Protein AF-A0A820A3Y0-F1 (afdb_monomer_lite)

pLDDT: mean 70.9, std 21.39, range [34.91, 98.19]

InterPro domains:
  IPR038949 Tektin-like protein 1 [PTHR35081] (79-170)

Structure (mmCIF, N/CA/C/O backbone):
data_AF-A0A820A3Y0-F1
#
_entry.id   AF-A0A820A3Y0-F1
#
loop_
_atom_site.group_PDB
_atom_site.id
_atom_site.type_symbol
_atom_site.label_atom_id
_atom_site.label_alt_id
_atom_site.label_comp_id
_atom_site.label_asym_id
_atom_site.label_entity_id
_atom_site.label_seq_id
_atom_site.pdbx_PDB_ins_code
_atom_site.Cartn_x
_atom_site.Cartn_y
_atom_site.Cartn_z
_atom_site.occupancy
_atom_site.B_iso_or_equiv
_atom_site.auth_seq_id
_atom_site.auth_comp_id
_atom_site.auth_asym_id
_atom_site.auth_atom_id
_atom_site.pdbx_PDB_model_num
ATOM 1 N N . MET A 1 1 ? -0.145 44.335 -43.949 1.00 48.50 1 MET A N 1
ATOM 2 C CA . MET A 1 1 ? -0.276 45.322 -42.855 1.00 48.50 1 MET A CA 1
ATOM 3 C C . MET A 1 1 ? -1.628 45.119 -42.194 1.00 48.50 1 MET A C 1
ATOM 5 O O . MET A 1 1 ? -2.612 45.678 -42.650 1.00 48.50 1 MET A O 1
ATOM 9 N N . THR A 1 2 ? -1.690 44.271 -41.173 1.00 44.72 2 THR A N 1
ATOM 10 C CA . THR A 1 2 ? -2.902 44.044 -40.373 1.00 44.72 2 THR A CA 1
ATOM 11 C C . THR A 1 2 ? -2.456 43.789 -38.941 1.00 44.72 2 THR A C 1
ATOM 13 O O . THR A 1 2 ? -1.833 42.773 -38.644 1.00 44.72 2 THR A O 1
ATOM 16 N N . ASN A 1 3 ? -2.706 44.786 -38.094 1.00 43.81 3 ASN A N 1
ATOM 17 C CA . ASN A 1 3 ? -2.412 44.795 -36.669 1.00 43.81 3 ASN A CA 1
ATOM 18 C C . ASN A 1 3 ? -3.395 43.875 -35.934 1.00 43.81 3 ASN A C 1
ATOM 20 O O . ASN A 1 3 ? -4.593 44.153 -35.919 1.00 43.81 3 ASN A O 1
ATOM 24 N N . SER A 1 4 ? -2.890 42.824 -35.288 1.00 47.47 4 SER A N 1
ATOM 25 C CA . SER A 1 4 ? -3.647 42.047 -34.303 1.00 47.47 4 SER A CA 1
ATOM 26 C C . SER A 1 4 ? -3.245 42.482 -32.899 1.00 47.47 4 SER A C 1
ATOM 28 O O . SER A 1 4 ? -2.182 42.130 -32.391 1.00 47.47 4 SER A O 1
ATOM 30 N N . SER A 1 5 ? -4.115 43.281 -32.289 1.00 50.12 5 SER A N 1
ATOM 31 C CA . SER A 1 5 ? -4.034 43.718 -30.899 1.00 50.12 5 SER A CA 1
ATOM 32 C C . SER A 1 5 ? -4.302 42.551 -29.942 1.00 50.12 5 SER A C 1
ATOM 34 O O . SER A 1 5 ? -5.308 41.855 -30.066 1.00 50.12 5 SER A O 1
ATOM 36 N N . ARG A 1 6 ? -3.408 42.356 -28.965 1.00 49.41 6 ARG A N 1
ATOM 37 C CA . ARG A 1 6 ? -3.607 41.476 -27.801 1.00 49.41 6 ARG A CA 1
ATOM 38 C C . ARG A 1 6 ? -4.588 42.111 -26.804 1.00 49.41 6 ARG A C 1
ATOM 40 O O . ARG A 1 6 ? -4.436 43.300 -26.522 1.00 49.41 6 ARG A O 1
ATOM 47 N N . PRO A 1 7 ? -5.497 41.345 -26.177 1.00 56.34 7 PRO A N 1
ATOM 48 C CA . PRO A 1 7 ? -6.171 41.782 -24.965 1.00 56.34 7 PRO A CA 1
ATOM 49 C C . PRO A 1 7 ? -5.317 41.474 -23.725 1.00 56.34 7 PRO A C 1
ATOM 51 O O . PRO A 1 7 ? -4.902 40.339 -23.500 1.00 56.34 7 PRO A O 1
ATOM 54 N N . ASN A 1 8 ? -5.076 42.512 -22.924 1.00 46.25 8 ASN A N 1
ATOM 55 C CA . ASN A 1 8 ? -4.573 42.428 -21.555 1.00 46.25 8 ASN A CA 1
ATOM 56 C C . ASN A 1 8 ? -5.744 42.157 -20.598 1.00 46.25 8 ASN A C 1
ATOM 58 O O . ASN A 1 8 ? -6.727 42.895 -20.613 1.00 46.25 8 ASN A O 1
ATOM 62 N N . THR A 1 9 ? -5.595 41.186 -19.702 1.00 53.06 9 THR A N 1
ATOM 63 C CA . THR A 1 9 ? -6.437 41.026 -18.505 1.00 53.06 9 THR A CA 1
ATOM 64 C C . THR A 1 9 ? -5.542 40.918 -17.273 1.00 53.06 9 THR A C 1
ATOM 66 O O . THR A 1 9 ? -4.747 39.980 -17.202 1.00 53.06 9 THR A O 1
ATOM 69 N N . PRO A 1 10 ? -5.658 41.824 -16.285 1.00 55.47 10 PRO A N 1
ATOM 70 C CA . PRO A 1 10 ? -5.065 41.637 -14.972 1.00 55.47 10 PRO A CA 1
ATOM 71 C C . PRO A 1 10 ? -6.125 41.092 -14.002 1.00 55.47 10 PRO A C 1
ATOM 73 O O . PRO A 1 10 ? -7.020 41.817 -13.576 1.00 55.47 10 PRO A O 1
ATOM 76 N N . CYS A 1 11 ? -6.020 39.820 -13.614 1.00 45.56 11 CYS A N 1
ATOM 77 C CA . CYS A 1 11 ? -6.733 39.313 -12.441 1.00 45.56 11 CYS A CA 1
ATOM 78 C C . CYS A 1 11 ? -5.912 39.642 -11.189 1.00 45.56 11 CYS A C 1
ATOM 80 O O . CYS A 1 11 ? -5.017 38.894 -10.801 1.00 45.56 11 CYS A O 1
ATOM 82 N N . GLN A 1 12 ? -6.216 40.778 -10.562 1.00 44.78 12 GLN A N 1
ATOM 83 C CA . GLN A 1 12 ? -5.875 41.015 -9.162 1.00 44.78 12 GLN A CA 1
ATOM 84 C C . GLN A 1 12 ? -6.815 40.172 -8.295 1.00 44.78 12 GLN A C 1
ATOM 86 O O . GLN A 1 12 ? -8.009 40.454 -8.223 1.00 44.78 12 GLN A O 1
ATOM 91 N N . MET A 1 13 ? -6.291 39.142 -7.630 1.00 51.00 13 MET A N 1
ATOM 92 C CA . MET A 1 13 ? -7.002 38.520 -6.515 1.00 51.00 13 MET A CA 1
ATOM 93 C C . MET A 1 13 ? -6.755 39.358 -5.262 1.00 51.00 13 MET A C 1
ATOM 95 O O . MET A 1 13 ? -5.645 39.406 -4.733 1.00 51.00 13 MET A O 1
ATOM 99 N N . GLN A 1 14 ? -7.801 40.052 -4.817 1.00 43.72 14 GLN A N 1
ATOM 100 C CA . GLN A 1 14 ? -7.853 40.690 -3.508 1.00 43.72 14 GLN A CA 1
ATOM 101 C C . GLN A 1 14 ? -7.832 39.619 -2.413 1.00 43.72 14 GLN A C 1
ATOM 103 O O . GLN A 1 14 ? -8.598 38.657 -2.427 1.00 43.72 14 GLN A O 1
ATOM 108 N N . ARG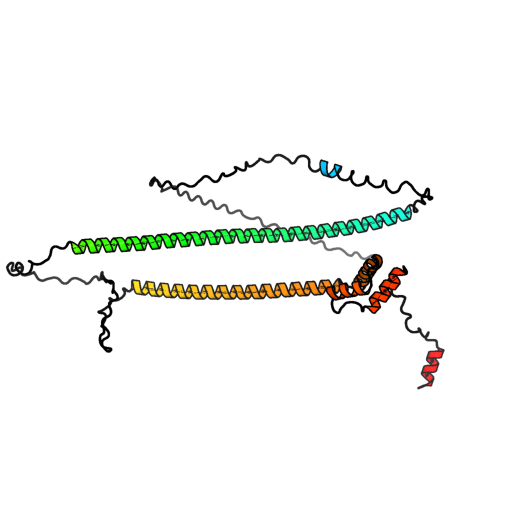 A 1 15 ? -6.911 39.808 -1.471 1.00 46.06 15 ARG A N 1
ATOM 109 C CA . ARG A 1 15 ? -6.715 39.008 -0.263 1.00 46.06 15 ARG A CA 1
ATOM 110 C C . ARG A 1 15 ? -7.794 39.399 0.761 1.00 46.06 15 ARG A C 1
ATOM 112 O O . ARG A 1 15 ? -7.860 40.584 1.086 1.00 46.06 15 ARG A O 1
ATOM 119 N N . PRO A 1 16 ? -8.615 38.472 1.281 1.00 47.84 16 PRO A N 1
ATOM 120 C CA . PRO A 1 16 ? -9.528 38.786 2.374 1.00 47.84 16 PRO A CA 1
ATOM 121 C C . PRO A 1 16 ? -8.720 39.086 3.639 1.00 47.84 16 PRO A C 1
ATOM 123 O O . PRO A 1 16 ? -7.909 38.267 4.075 1.00 47.84 16 PRO A O 1
ATOM 126 N N . SER A 1 17 ? -8.913 40.275 4.201 1.00 41.94 17 SER A N 1
ATOM 127 C CA . SER A 1 17 ? -8.460 40.632 5.541 1.00 41.94 17 SER A CA 1
ATOM 128 C C . SER A 1 17 ? -9.248 39.812 6.562 1.00 41.94 17 SER A C 1
ATOM 130 O O . SER A 1 17 ? -10.457 39.995 6.694 1.00 41.94 17 SER A O 1
ATOM 132 N N . LEU A 1 18 ? -8.558 38.901 7.249 1.00 48.19 18 LEU A N 1
ATOM 133 C CA . LEU A 1 18 ? -9.038 38.273 8.474 1.00 48.19 18 LEU A CA 1
ATOM 134 C C . LEU A 1 18 ? -9.150 39.358 9.549 1.00 48.19 18 LEU A C 1
ATOM 136 O O . LEU A 1 18 ? -8.161 40.008 9.881 1.00 48.19 18 LEU A O 1
ATOM 140 N N . ILE A 1 19 ? -10.375 39.568 10.017 1.00 49.00 19 ILE A N 1
ATOM 141 C CA . ILE A 1 19 ? -10.682 40.252 11.268 1.00 49.00 19 ILE A CA 1
ATOM 142 C C . ILE A 1 19 ? -10.324 39.249 12.368 1.00 49.00 19 ILE A C 1
ATOM 144 O O . ILE A 1 19 ? -10.865 38.145 12.398 1.00 49.00 19 ILE A O 1
ATOM 148 N N . GLU A 1 20 ? -9.326 39.596 13.174 1.00 47.06 20 GLU A N 1
ATOM 149 C CA . GLU A 1 20 ? -9.013 38.915 14.426 1.00 47.06 20 GLU A CA 1
ATOM 150 C C . GLU A 1 20 ? -10.042 39.408 15.450 1.00 47.06 20 GLU A C 1
ATOM 152 O O . GLU A 1 20 ? -9.993 40.562 15.872 1.00 47.06 20 GLU A O 1
ATOM 157 N N . ASP A 1 21 ? -11.026 38.564 15.765 1.00 52.28 21 ASP A N 1
ATOM 158 C CA . ASP A 1 21 ? -11.898 38.761 16.920 1.00 52.28 21 ASP A CA 1
ATOM 159 C C . ASP A 1 21 ? -11.137 38.268 18.162 1.00 52.28 21 ASP A C 1
ATOM 161 O O . ASP A 1 21 ? -10.954 37.067 18.382 1.00 52.28 21 ASP A O 1
ATOM 165 N N . ASP A 1 22 ? -10.630 39.239 18.922 1.00 55.97 22 ASP A N 1
ATOM 166 C CA . ASP A 1 22 ? -10.095 39.094 20.273 1.00 55.97 22 ASP A CA 1
ATOM 167 C C . ASP A 1 22 ? -11.240 38.767 21.250 1.00 55.97 22 ASP A C 1
ATOM 169 O O . ASP A 1 22 ? -11.909 39.667 21.759 1.00 55.97 22 ASP A O 1
ATOM 173 N N . ASP A 1 23 ? -11.452 37.483 21.544 1.00 57.88 23 ASP A N 1
ATOM 174 C CA . ASP A 1 23 ? -12.265 37.051 22.686 1.00 57.88 23 ASP A CA 1
ATOM 175 C C . ASP A 1 23 ? -11.357 36.736 23.889 1.00 57.88 23 ASP A C 1
ATOM 177 O O . ASP A 1 23 ? -10.884 35.614 24.105 1.00 57.88 23 ASP A O 1
ATOM 181 N N . ASP A 1 24 ? -11.123 37.781 24.684 1.00 53.53 24 ASP A N 1
ATOM 182 C CA . ASP A 1 24 ? -10.601 37.732 26.049 1.00 53.53 24 ASP A CA 1
ATOM 183 C C . ASP A 1 24 ? -11.609 37.035 26.986 1.00 53.53 24 ASP A C 1
ATOM 185 O O . ASP A 1 24 ? -12.500 37.681 27.543 1.00 53.53 24 ASP A O 1
ATOM 189 N N . ASP A 1 25 ? -11.447 35.731 27.239 1.00 52.75 25 ASP A N 1
ATOM 190 C CA . ASP A 1 25 ? -12.184 35.043 28.313 1.00 52.75 25 ASP A CA 1
ATOM 191 C C . ASP A 1 25 ? -11.294 34.788 29.542 1.00 52.75 25 ASP A C 1
ATOM 193 O O . ASP A 1 25 ? -10.688 33.733 29.764 1.00 52.75 25 ASP A O 1
ATOM 197 N N . HIS A 1 26 ? -11.201 35.825 30.375 1.00 44.88 26 HIS A N 1
ATOM 198 C CA . HIS A 1 26 ? -10.651 35.769 31.723 1.00 44.88 26 HIS A CA 1
ATOM 199 C C . HIS A 1 26 ? -11.645 35.115 32.703 1.00 44.88 26 HIS A C 1
ATOM 201 O O . HIS A 1 26 ? -12.238 35.790 33.547 1.00 44.88 26 HIS A O 1
ATOM 207 N N . THR A 1 27 ? -11.755 33.783 32.719 1.00 45.53 27 THR A N 1
ATOM 208 C CA . THR A 1 27 ? -12.399 33.096 33.856 1.00 45.53 27 THR A CA 1
ATOM 209 C C . THR A 1 27 ? -11.398 32.827 34.975 1.00 45.53 27 THR A C 1
ATOM 211 O O . THR A 1 27 ? -10.679 31.828 35.025 1.00 45.53 27 THR A O 1
ATOM 214 N N . ASN A 1 28 ? -11.370 33.772 35.904 1.00 44.25 28 ASN A N 1
ATOM 215 C CA . ASN A 1 28 ? -10.627 33.756 37.152 1.00 44.25 28 ASN A CA 1
ATOM 216 C C . ASN A 1 28 ? -11.358 32.857 38.173 1.00 44.25 28 ASN A C 1
ATOM 218 O O . ASN A 1 28 ? -12.177 33.343 38.947 1.00 44.25 28 ASN A O 1
ATOM 222 N N . ASN A 1 29 ? -11.088 31.545 38.195 1.00 42.59 29 ASN A N 1
ATOM 223 C CA . ASN A 1 29 ? -11.577 30.662 39.264 1.00 42.59 29 ASN A CA 1
ATOM 224 C C . ASN A 1 29 ? -10.468 30.367 40.285 1.00 42.59 29 ASN A C 1
ATOM 226 O O . ASN A 1 29 ? -9.859 29.297 40.317 1.00 42.59 29 ASN A O 1
ATOM 230 N N . LYS A 1 30 ? -10.206 31.361 41.135 1.00 48.59 30 LYS A N 1
ATOM 231 C CA . LYS A 1 30 ? -9.638 31.153 42.468 1.00 48.59 30 LYS A CA 1
ATOM 232 C C . LYS A 1 30 ? -10.812 30.975 43.421 1.00 48.59 30 LYS A C 1
ATOM 234 O O . LYS A 1 30 ? -11.431 31.973 43.762 1.00 48.59 30 LYS A O 1
ATOM 239 N N . ASN A 1 31 ? -11.099 29.744 43.845 1.00 44.00 31 ASN A N 1
ATOM 240 C CA . ASN A 1 31 ? -11.543 29.424 45.206 1.00 44.00 31 ASN A CA 1
ATOM 241 C C . ASN A 1 31 ? -11.727 27.913 45.401 1.00 44.00 31 ASN A C 1
ATOM 243 O O . ASN A 1 31 ? -12.454 27.256 44.668 1.00 44.00 31 ASN A O 1
ATOM 247 N N . GLY A 1 32 ? -11.119 27.393 46.471 1.00 39.06 32 GLY A N 1
ATOM 248 C CA . GLY A 1 32 ? -11.531 26.135 47.092 1.00 39.06 32 GLY A CA 1
ATOM 249 C C . GLY A 1 32 ? -10.632 24.936 46.815 1.00 39.06 32 GLY A C 1
ATOM 250 O O . GLY A 1 32 ? -10.949 24.114 45.965 1.00 39.06 32 GLY A O 1
ATOM 251 N N . LYS A 1 33 ? -9.551 24.808 47.597 1.00 42.72 33 LYS A N 1
ATOM 252 C CA . LYS A 1 33 ? -9.060 23.532 48.164 1.00 42.72 33 LYS A CA 1
ATOM 253 C C . LYS A 1 33 ? -7.910 23.808 49.140 1.00 42.72 33 LYS A C 1
ATOM 255 O O . LYS A 1 33 ? -6.742 23.555 48.870 1.00 42.72 33 LYS A O 1
ATOM 260 N N . GLN A 1 34 ? -8.269 24.364 50.294 1.00 50.28 34 GLN A N 1
ATOM 261 C CA . GLN A 1 34 ? -7.576 24.032 51.537 1.00 50.28 34 GLN A CA 1
ATOM 262 C C . GLN A 1 34 ? -8.306 22.843 52.172 1.00 50.28 34 GLN A C 1
ATOM 264 O O . GLN A 1 34 ? -9.518 22.727 52.011 1.00 50.28 34 GLN A O 1
ATOM 269 N N . LEU A 1 35 ? -7.551 22.029 52.915 1.00 45.84 35 LEU A N 1
ATOM 270 C CA . LEU A 1 35 ? -7.954 20.844 53.686 1.00 45.84 35 LEU A CA 1
ATOM 271 C C . LEU A 1 35 ? -8.023 19.531 52.895 1.00 45.84 35 LEU A C 1
ATOM 273 O O . LEU A 1 35 ? -9.067 19.124 52.405 1.00 45.84 35 LEU A O 1
ATOM 277 N N . LEU A 1 36 ? -6.890 18.823 52.864 1.00 42.44 36 LEU A N 1
ATOM 278 C CA . LEU A 1 36 ? -6.728 17.554 53.590 1.00 42.44 36 LEU A CA 1
ATOM 279 C C . LEU A 1 36 ? -5.296 17.044 53.393 1.00 42.44 36 LEU A C 1
ATOM 281 O O . LEU A 1 36 ? -4.983 16.267 52.496 1.00 42.44 36 LEU A O 1
ATOM 285 N N . SER A 1 37 ? -4.414 17.496 54.278 1.00 42.84 37 SER A N 1
ATOM 286 C CA . SER A 1 37 ? -3.140 16.842 54.544 1.00 42.84 37 SER A CA 1
ATOM 287 C C . SER A 1 37 ? -3.435 15.602 55.388 1.00 42.84 37 SER A C 1
ATOM 289 O O . SER A 1 37 ? -3.678 15.723 56.589 1.00 42.84 37 SER A O 1
ATOM 291 N N . ARG A 1 38 ? -3.437 14.402 54.798 1.00 41.78 38 ARG A N 1
ATOM 292 C CA . ARG A 1 38 ? -3.280 13.176 55.589 1.00 41.78 38 ARG A CA 1
ATOM 293 C C . ARG A 1 38 ? -2.528 12.103 54.812 1.00 41.78 38 ARG A C 1
ATOM 295 O O . ARG A 1 38 ? -2.995 11.560 53.822 1.00 41.78 38 ARG A O 1
ATOM 302 N N . SER A 1 39 ? -1.323 11.887 55.312 1.00 42.56 39 SER A N 1
ATOM 303 C CA . SER A 1 39 ? -0.305 10.900 55.003 1.00 42.56 39 SER A CA 1
ATOM 304 C C . SER A 1 39 ? -0.829 9.534 54.554 1.00 42.56 39 SER A C 1
ATOM 306 O O . SER A 1 39 ? -1.521 8.852 55.305 1.00 42.56 39 SER A O 1
ATOM 308 N N . LEU A 1 40 ? -0.373 9.094 53.382 1.00 37.12 40 LEU A N 1
ATOM 309 C CA . LEU A 1 40 ? -0.185 7.681 53.069 1.00 37.12 40 LEU A CA 1
ATOM 310 C C . LEU A 1 40 ? 1.083 7.563 52.221 1.00 37.12 40 LEU A C 1
ATOM 312 O O . LEU A 1 40 ? 1.102 7.830 51.022 1.00 37.12 40 LEU A O 1
ATOM 316 N N . THR A 1 41 ? 2.178 7.251 52.905 1.00 39.16 41 THR A N 1
ATOM 317 C CA . THR A 1 41 ? 3.456 6.868 52.315 1.00 39.16 41 THR A CA 1
ATOM 318 C C . THR A 1 41 ? 3.284 5.509 51.649 1.00 39.16 41 THR A C 1
ATOM 320 O O . THR A 1 41 ? 3.193 4.494 52.334 1.00 39.16 41 THR A O 1
ATOM 323 N N . PHE A 1 42 ? 3.216 5.500 50.321 1.00 38.78 42 PHE A N 1
ATOM 324 C CA . PHE A 1 42 ? 3.490 4.312 49.523 1.00 38.78 42 PHE A CA 1
ATOM 325 C C . PHE A 1 42 ? 4.878 4.474 48.914 1.00 38.78 42 PHE A C 1
ATOM 327 O O . PHE A 1 42 ? 5.104 5.370 48.098 1.00 38.78 42 PHE A O 1
ATOM 334 N N . ASP A 1 43 ? 5.793 3.612 49.348 1.00 43.72 43 ASP A N 1
ATOM 335 C CA . ASP A 1 43 ? 7.125 3.464 48.783 1.00 43.72 43 ASP A CA 1
ATOM 336 C C . ASP A 1 43 ? 7.029 3.184 47.280 1.00 43.72 43 ASP A C 1
ATOM 338 O O . ASP A 1 43 ? 6.496 2.164 46.837 1.00 43.72 43 ASP A O 1
ATOM 342 N N . LYS A 1 44 ? 7.562 4.109 46.482 1.00 40.78 44 LYS A N 1
ATOM 343 C CA . LYS A 1 44 ? 7.951 3.865 45.095 1.00 40.78 44 LYS A CA 1
ATOM 344 C C . LYS A 1 44 ? 9.427 4.197 44.967 1.00 40.78 44 LYS A C 1
ATOM 346 O O . LYS A 1 44 ? 9.838 5.336 45.186 1.00 40.78 44 LYS A O 1
ATOM 351 N N . GLU A 1 45 ? 10.201 3.177 44.614 1.00 44.25 45 GLU A N 1
ATOM 352 C CA . GLU A 1 45 ? 11.594 3.298 44.201 1.00 44.25 45 GLU A CA 1
ATOM 353 C C . GLU A 1 45 ? 11.791 4.427 43.171 1.00 44.25 45 GLU A C 1
ATOM 355 O O . GLU A 1 45 ? 10.983 4.580 42.246 1.00 44.25 45 GLU A O 1
ATOM 360 N N . PRO A 1 46 ? 12.890 5.195 43.255 1.00 44.03 46 PRO A N 1
ATOM 361 C CA . PRO A 1 46 ? 13.191 6.212 42.266 1.00 44.03 46 PRO A CA 1
ATOM 362 C C . PRO A 1 46 ? 13.831 5.578 41.023 1.00 44.03 46 PRO A C 1
ATOM 364 O O . PRO A 1 46 ? 15.040 5.338 40.966 1.00 44.03 46 PRO A O 1
ATOM 367 N N . LEU A 1 47 ? 13.036 5.395 39.967 1.00 40.47 47 LEU A N 1
ATOM 368 C CA . LEU A 1 47 ? 13.571 5.305 38.610 1.00 40.47 47 LEU A CA 1
ATOM 369 C C . LEU A 1 47 ? 14.256 6.635 38.269 1.00 40.47 47 LEU A C 1
ATOM 371 O O . LEU A 1 47 ? 13.630 7.690 38.171 1.00 40.47 47 LEU A O 1
ATOM 375 N N . LYS A 1 48 ? 15.579 6.566 38.110 1.00 38.03 48 LYS A N 1
ATOM 376 C CA . LYS A 1 48 ? 16.472 7.668 37.744 1.00 38.03 48 LYS A CA 1
ATOM 377 C C . LYS A 1 48 ? 16.025 8.317 36.428 1.00 38.03 48 LYS A C 1
ATOM 379 O O . LYS A 1 48 ? 16.393 7.872 35.344 1.00 38.03 48 LYS A O 1
ATOM 384 N N . GLN A 1 49 ? 15.284 9.419 36.520 1.00 41.00 49 GLN A N 1
ATOM 385 C CA . GLN A 1 49 ? 15.056 10.326 35.399 1.00 41.00 49 GLN A CA 1
ATOM 386 C C . GLN A 1 49 ? 16.356 11.065 35.069 1.00 41.00 49 GLN A C 1
ATOM 388 O O . GLN A 1 49 ? 16.800 11.979 35.767 1.00 41.00 49 GLN A O 1
ATOM 393 N N . LYS A 1 50 ? 16.981 10.646 33.969 1.00 43.91 50 LYS A N 1
ATOM 394 C CA . LYS A 1 50 ? 18.110 11.326 33.339 1.00 43.91 50 LYS A CA 1
ATOM 395 C C . LYS A 1 50 ? 17.604 12.657 32.776 1.00 43.91 50 LYS A C 1
ATOM 397 O O . LYS A 1 50 ? 16.968 12.717 31.731 1.00 43.91 50 LYS A O 1
ATOM 402 N N . ARG A 1 51 ? 17.860 13.722 33.531 1.00 35.84 51 ARG A N 1
ATOM 403 C CA . ARG A 1 51 ? 17.580 15.127 33.216 1.00 35.84 51 ARG A CA 1
ATOM 404 C C . ARG A 1 51 ? 18.246 15.503 31.884 1.00 35.84 51 ARG A C 1
ATOM 406 O O . ARG A 1 51 ? 19.440 15.793 31.851 1.00 35.84 51 ARG A O 1
ATOM 413 N N . ILE A 1 52 ? 17.491 15.494 30.787 1.00 38.06 52 ILE A N 1
ATOM 414 C CA . ILE A 1 52 ? 17.933 16.065 29.510 1.00 38.06 52 ILE A CA 1
ATOM 415 C C . ILE A 1 52 ? 17.900 17.586 29.676 1.00 38.06 52 ILE A C 1
ATOM 417 O O . ILE A 1 52 ? 16.840 18.212 29.708 1.00 38.06 52 ILE A O 1
ATOM 421 N N . LYS A 1 53 ? 19.084 18.181 29.849 1.00 41.06 53 LYS A N 1
ATOM 422 C CA . LYS A 1 53 ? 19.281 19.628 29.747 1.00 41.06 53 LYS A CA 1
ATOM 423 C C . LYS A 1 53 ? 18.913 20.051 28.324 1.00 41.06 53 LYS A C 1
ATOM 425 O O . LYS A 1 53 ? 19.568 19.635 27.374 1.00 41.06 53 LYS A O 1
ATOM 430 N N . ARG A 1 54 ? 17.886 20.897 28.195 1.00 40.50 54 ARG A N 1
ATOM 431 C CA . ARG A 1 54 ? 17.678 21.737 27.010 1.00 40.50 54 ARG A CA 1
ATOM 432 C C . ARG A 1 54 ? 18.940 22.578 26.821 1.00 40.50 54 ARG A C 1
ATOM 434 O O . ARG A 1 54 ? 19.217 23.451 27.642 1.00 40.50 54 ARG A O 1
ATOM 441 N N . LEU A 1 55 ? 19.715 22.261 25.787 1.00 34.91 55 LEU A N 1
ATOM 442 C CA . LEU A 1 55 ? 20.821 23.087 25.332 1.00 34.91 55 LEU A CA 1
ATOM 443 C C . LEU A 1 55 ? 20.244 24.142 24.391 1.00 34.91 55 LEU A C 1
ATOM 445 O O . LEU A 1 55 ? 19.598 23.832 23.391 1.00 34.91 55 LEU A O 1
ATOM 449 N N . SER A 1 56 ? 20.418 25.388 24.800 1.00 36.62 56 SER A N 1
ATOM 450 C CA . SER A 1 56 ? 20.045 26.587 24.074 1.00 36.62 56 SER A CA 1
ATOM 451 C C . SER A 1 56 ? 20.686 26.619 22.687 1.00 36.62 56 SER A C 1
ATOM 453 O O . SER A 1 56 ? 21.835 26.220 22.515 1.00 36.62 56 SER A O 1
ATOM 455 N N . ARG A 1 57 ? 19.923 27.148 21.724 1.00 46.59 57 ARG A N 1
ATOM 456 C CA . ARG A 1 57 ? 20.365 27.596 20.399 1.00 46.59 57 ARG A CA 1
ATOM 457 C C . ARG A 1 57 ? 21.734 28.289 20.472 1.00 46.59 57 ARG A C 1
ATOM 459 O O . ARG A 1 57 ? 21.825 29.415 20.954 1.00 46.59 57 ARG A O 1
ATOM 466 N N . SER A 1 58 ? 22.755 27.652 19.915 1.00 35.84 58 SER A N 1
ATOM 467 C CA . SER A 1 58 ? 23.928 28.319 19.353 1.00 35.84 58 SER A CA 1
ATOM 468 C C . SER A 1 58 ? 24.144 27.766 17.950 1.00 35.84 58 SER A C 1
ATOM 470 O O . SER A 1 58 ? 23.978 26.569 17.727 1.00 35.84 58 SER A O 1
ATOM 472 N N . SER A 1 59 ? 24.442 28.673 17.027 1.00 50.12 59 SER A N 1
ATOM 473 C CA . SER A 1 59 ? 24.676 28.505 15.592 1.00 50.12 59 SER A CA 1
ATOM 474 C C . SER A 1 59 ? 25.372 27.196 15.187 1.00 50.12 59 SER A C 1
ATOM 476 O O . SER A 1 59 ? 26.237 26.732 15.929 1.00 50.12 59 SER A O 1
ATOM 478 N N . PRO A 1 60 ? 25.067 26.622 14.007 1.00 45.28 60 PRO A N 1
ATOM 479 C CA . PRO A 1 60 ? 25.761 25.431 13.533 1.00 45.28 60 PRO A CA 1
ATOM 480 C C . PRO A 1 60 ? 27.234 25.745 13.215 1.00 45.28 60 PRO A C 1
ATOM 482 O O . PRO A 1 60 ? 27.501 26.652 12.424 1.00 45.28 60 PRO A O 1
ATOM 485 N N . PRO A 1 61 ? 28.198 25.000 13.787 1.00 49.31 61 PRO A N 1
ATOM 486 C CA . PRO A 1 61 ? 29.571 24.974 13.322 1.00 49.31 61 PRO A CA 1
ATOM 487 C C . PRO A 1 61 ? 29.808 23.756 12.410 1.00 49.31 61 PRO A C 1
ATOM 489 O O . PRO A 1 61 ? 29.331 22.659 12.680 1.00 49.31 61 PRO A O 1
ATOM 492 N N . ILE A 1 62 ? 30.615 23.953 11.364 1.00 48.59 62 ILE A N 1
ATOM 493 C CA . ILE A 1 62 ? 31.622 22.978 10.908 1.00 48.59 62 ILE A CA 1
ATOM 494 C C . ILE A 1 62 ? 31.065 21.571 10.582 1.00 48.59 62 ILE A C 1
ATOM 496 O O . ILE A 1 62 ? 31.492 20.574 11.152 1.00 48.59 62 ILE A O 1
ATOM 500 N N . ILE A 1 63 ? 30.126 21.460 9.639 1.00 45.41 63 ILE A N 1
ATOM 501 C CA . ILE A 1 63 ? 29.858 20.177 8.945 1.00 45.41 63 ILE A CA 1
ATOM 502 C C . ILE A 1 63 ? 30.036 20.316 7.422 1.00 45.41 63 ILE A C 1
ATOM 504 O O . ILE A 1 63 ? 30.432 19.360 6.761 1.00 45.41 63 ILE A O 1
ATOM 508 N N . GLU A 1 64 ? 29.924 21.525 6.861 1.00 43.69 64 GLU A N 1
ATOM 509 C CA . GLU A 1 64 ? 30.200 21.753 5.431 1.00 43.69 64 GLU A CA 1
ATOM 510 C C . GLU A 1 64 ? 31.690 21.693 5.051 1.00 43.69 64 GLU A C 1
ATOM 512 O O . GLU A 1 64 ? 32.007 21.392 3.904 1.00 43.69 64 GLU A O 1
ATOM 517 N N . GLN A 1 65 ? 32.627 21.881 5.990 1.00 47.81 65 GLN A N 1
ATOM 518 C CA . GLN A 1 65 ? 34.062 21.757 5.682 1.00 47.81 65 GLN A CA 1
ATOM 519 C C . GLN A 1 65 ? 34.584 20.312 5.679 1.00 47.81 65 GLN A C 1
ATOM 521 O O . GLN A 1 65 ? 35.637 20.062 5.100 1.00 47.81 65 GLN A O 1
ATOM 526 N N . GLN A 1 66 ? 33.874 19.343 6.272 1.00 46.44 66 GLN A N 1
ATOM 527 C CA . GLN A 1 66 ? 34.311 17.938 6.229 1.00 46.44 66 GLN A CA 1
ATOM 528 C C . GLN A 1 66 ? 33.784 17.170 5.012 1.00 46.44 66 GLN A C 1
ATOM 530 O O . GLN A 1 66 ? 34.436 16.226 4.572 1.00 46.44 66 GLN A O 1
ATOM 535 N N . LEU A 1 67 ? 32.684 17.616 4.398 1.00 45.91 67 LEU A N 1
ATOM 536 C CA . LEU A 1 67 ? 32.206 17.050 3.132 1.00 45.91 67 LEU A CA 1
ATOM 537 C C . LEU A 1 67 ? 33.050 17.485 1.921 1.00 45.91 67 LEU A C 1
ATOM 539 O O . LEU A 1 67 ? 33.132 16.738 0.956 1.00 45.91 67 LEU A O 1
ATOM 543 N N . GLN A 1 68 ? 33.771 18.610 1.993 1.00 47.69 68 GLN A N 1
ATOM 544 C CA . GLN A 1 68 ? 34.717 19.008 0.936 1.00 47.69 68 GLN A CA 1
ATOM 545 C C . GLN A 1 68 ? 36.081 18.294 1.010 1.00 47.69 68 GLN A C 1
ATOM 547 O O . GLN A 1 68 ? 36.828 18.311 0.034 1.00 47.69 68 GLN A O 1
ATOM 552 N N . CYS A 1 69 ? 36.413 17.635 2.127 1.00 44.69 69 CYS A N 1
ATOM 553 C CA . CYS A 1 69 ? 37.681 16.904 2.273 1.00 44.69 69 CYS A CA 1
ATOM 554 C C . CYS A 1 69 ? 37.583 15.409 1.928 1.00 44.69 69 CYS A C 1
ATOM 556 O O . CYS A 1 69 ? 38.616 14.776 1.716 1.00 44.69 69 CYS A O 1
ATOM 558 N N . LEU A 1 70 ? 36.377 14.838 1.846 1.00 45.94 70 LEU A N 1
ATOM 559 C CA . LEU A 1 70 ? 36.191 13.421 1.506 1.00 45.94 70 LEU A CA 1
ATOM 560 C C . LEU A 1 70 ? 36.101 13.158 -0.005 1.00 45.94 70 LEU A C 1
ATOM 562 O O . LEU A 1 70 ? 36.465 12.067 -0.437 1.00 45.94 70 LEU A O 1
ATOM 566 N N . ASP A 1 71 ? 35.761 14.164 -0.815 1.00 44.88 71 ASP A N 1
ATOM 567 C CA . ASP A 1 71 ? 35.675 14.021 -2.280 1.00 44.88 71 ASP A CA 1
ATOM 568 C C . ASP A 1 71 ? 37.034 14.015 -3.004 1.00 44.88 71 ASP A C 1
ATOM 570 O O . ASP A 1 71 ? 37.110 13.689 -4.185 1.00 44.88 71 ASP A O 1
ATOM 574 N N . ARG A 1 72 ? 38.141 14.335 -2.318 1.00 48.25 72 ARG A N 1
ATOM 575 C CA . ARG A 1 72 ? 39.487 14.315 -2.928 1.00 48.25 72 ARG A CA 1
ATOM 576 C C . ARG A 1 72 ? 40.325 13.078 -2.621 1.00 48.25 72 ARG A C 1
ATOM 578 O O . ARG A 1 72 ? 41.371 12.915 -3.238 1.00 48.25 72 ARG A O 1
ATOM 585 N N . SER A 1 73 ? 39.899 12.216 -1.695 1.00 46.75 73 SER A N 1
ATOM 586 C CA . SER A 1 73 ? 40.739 11.101 -1.221 1.00 46.75 73 SER A CA 1
ATOM 587 C C . SER A 1 73 ? 40.403 9.745 -1.859 1.00 46.75 73 SER A C 1
ATOM 589 O O . SER A 1 73 ? 41.244 8.852 -1.878 1.00 46.75 73 SER A O 1
ATOM 591 N N . LEU A 1 74 ? 39.206 9.574 -2.435 1.00 48.09 74 LEU A N 1
ATOM 592 C CA . LEU A 1 74 ? 38.790 8.293 -3.034 1.00 48.09 74 LEU A CA 1
ATOM 593 C C . LEU A 1 74 ? 39.101 8.148 -4.534 1.00 48.09 74 LEU A C 1
ATOM 595 O O . LEU A 1 74 ? 38.920 7.064 -5.078 1.00 48.09 74 LEU A O 1
ATOM 599 N N . LEU A 1 75 ? 39.642 9.184 -5.183 1.00 50.47 75 LEU A N 1
ATOM 600 C CA . LEU A 1 75 ? 40.135 9.128 -6.572 1.00 50.47 75 LEU A CA 1
ATOM 601 C C . LEU A 1 75 ? 41.652 8.857 -6.671 1.00 50.47 75 LEU A C 1
ATOM 603 O O . LEU A 1 75 ? 42.234 8.957 -7.742 1.00 50.47 75 LEU A O 1
ATOM 607 N N . SER A 1 76 ? 42.319 8.501 -5.567 1.00 46.91 76 SER A N 1
ATOM 608 C CA . SER A 1 76 ? 43.768 8.233 -5.538 1.00 46.91 76 SER A CA 1
ATOM 609 C C . SER A 1 76 ? 44.111 6.735 -5.620 1.00 46.91 76 SER A C 1
ATOM 611 O O . SER A 1 76 ? 45.064 6.289 -4.984 1.00 46.91 76 SER A O 1
ATOM 613 N N . ASN A 1 77 ? 43.341 5.948 -6.380 1.00 46.53 77 ASN A N 1
ATOM 614 C CA . ASN A 1 77 ? 43.609 4.518 -6.600 1.00 46.53 77 ASN A CA 1
ATOM 615 C C . ASN A 1 77 ? 43.776 4.123 -8.081 1.00 46.53 77 ASN A C 1
ATOM 617 O O . ASN A 1 77 ? 43.790 2.936 -8.401 1.00 46.53 77 ASN A O 1
ATOM 621 N N . ASP A 1 78 ? 44.020 5.090 -8.969 1.00 51.25 78 ASP A N 1
ATOM 622 C CA . ASP A 1 78 ? 44.299 4.850 -10.397 1.00 51.25 78 ASP A CA 1
ATOM 623 C C . ASP A 1 78 ? 45.758 4.445 -10.694 1.00 51.25 78 ASP A C 1
ATOM 625 O O . ASP A 1 78 ? 46.217 4.489 -11.835 1.00 51.25 78 ASP A O 1
ATOM 629 N N . ASN A 1 79 ? 46.510 3.989 -9.686 1.00 51.69 79 ASN A N 1
ATOM 630 C CA . ASN A 1 79 ? 47.918 3.620 -9.860 1.00 51.69 79 ASN A CA 1
ATOM 631 C C . ASN A 1 79 ? 48.137 2.220 -10.476 1.00 51.69 79 ASN A C 1
ATOM 633 O O . ASN A 1 79 ? 49.264 1.746 -10.545 1.00 51.69 79 ASN A O 1
ATOM 637 N N . TRP A 1 80 ? 47.078 1.549 -10.942 1.00 54.22 80 TRP A N 1
ATOM 638 C CA . TRP A 1 80 ? 47.168 0.219 -11.568 1.00 54.22 80 TRP A CA 1
ATOM 639 C C . TRP A 1 80 ? 47.259 0.254 -13.102 1.00 54.22 80 TRP A C 1
ATOM 641 O O . TRP A 1 80 ? 47.252 -0.800 -13.733 1.00 54.22 80 TRP A O 1
ATOM 651 N N . ARG A 1 81 ? 47.332 1.440 -13.725 1.00 52.56 81 ARG A N 1
ATOM 652 C CA . ARG A 1 81 ? 47.283 1.587 -15.195 1.00 52.56 81 ARG A CA 1
ATOM 653 C C . ARG A 1 81 ? 48.498 2.246 -15.856 1.00 52.56 81 ARG A C 1
ATOM 655 O O . ARG A 1 81 ? 48.420 2.542 -17.042 1.00 52.56 81 ARG A O 1
ATOM 662 N N . GLN A 1 82 ? 49.609 2.466 -15.148 1.00 48.72 82 GLN A N 1
ATOM 663 C CA . GLN A 1 82 ? 50.773 3.160 -15.734 1.00 48.72 82 GLN A CA 1
ATOM 664 C C . GLN A 1 82 ? 51.950 2.277 -16.165 1.00 48.72 82 GLN A C 1
ATOM 666 O O . GLN A 1 82 ? 52.862 2.781 -16.812 1.00 48.72 82 GLN A O 1
ATOM 671 N N . GLU A 1 83 ? 51.931 0.968 -15.919 1.00 54.91 83 GLU A N 1
ATOM 672 C CA . GLU A 1 83 ? 53.040 0.089 -16.314 1.00 54.91 83 GLU A CA 1
ATOM 673 C C . GLU A 1 83 ? 52.571 -1.054 -17.205 1.00 54.91 83 GLU A C 1
ATOM 675 O O . GLU A 1 83 ? 52.583 -2.204 -16.801 1.00 54.91 83 GLU A O 1
ATOM 680 N N . THR A 1 84 ? 52.144 -0.735 -18.424 1.00 55.25 84 THR A N 1
ATOM 681 C CA . THR A 1 84 ? 52.447 -1.522 -19.634 1.00 55.25 84 THR A CA 1
ATOM 682 C C . THR A 1 84 ? 51.790 -0.831 -20.819 1.00 55.25 84 THR A C 1
ATOM 684 O O . THR A 1 84 ? 50.597 -0.562 -20.767 1.00 55.25 84 THR A O 1
ATOM 687 N N . MET A 1 85 ? 52.557 -0.646 -21.894 1.00 45.28 85 MET A N 1
ATOM 688 C CA . MET A 1 85 ? 52.180 -0.039 -23.178 1.00 45.28 85 MET A CA 1
ATOM 689 C C . MET A 1 85 ? 52.400 1.479 -23.224 1.00 45.28 85 MET A C 1
ATOM 691 O O . MET A 1 85 ? 51.517 2.282 -22.941 1.00 45.28 85 MET A O 1
ATOM 695 N N . ALA A 1 86 ? 53.590 1.866 -23.693 1.00 51.16 86 ALA A N 1
ATOM 696 C CA . ALA A 1 86 ? 53.805 3.116 -24.419 1.00 51.16 86 ALA A CA 1
ATOM 697 C C . ALA A 1 86 ? 53.073 3.050 -25.776 1.00 51.16 86 ALA A C 1
ATOM 699 O O . ALA A 1 86 ? 53.683 3.152 -26.839 1.00 51.16 86 ALA A O 1
ATOM 700 N N . ASP A 1 87 ? 51.769 2.783 -25.719 1.00 51.03 87 ASP A N 1
ATOM 701 C CA . ASP A 1 87 ? 50.873 2.860 -26.854 1.00 51.03 87 ASP A CA 1
ATOM 702 C C . ASP A 1 87 ? 50.640 4.340 -27.119 1.00 51.03 87 ASP A C 1
ATOM 704 O O . ASP A 1 87 ? 50.427 5.129 -26.194 1.00 51.03 87 ASP A O 1
ATOM 708 N N . VAL A 1 88 ? 50.753 4.731 -28.381 1.00 58.00 88 VAL A N 1
ATOM 709 C CA . VAL A 1 88 ? 50.526 6.100 -28.830 1.00 58.00 88 VAL A CA 1
ATOM 710 C C . VAL A 1 88 ? 49.124 6.492 -28.374 1.00 58.00 88 VAL A C 1
ATOM 712 O O . VAL A 1 88 ? 48.135 6.035 -28.939 1.00 58.00 88 VAL A O 1
ATOM 715 N N . HIS A 1 89 ? 49.041 7.297 -27.313 1.00 58.06 89 HIS A N 1
ATOM 716 C CA . HIS A 1 89 ? 47.794 7.828 -26.784 1.00 58.06 89 HIS A CA 1
ATOM 717 C C . HIS A 1 89 ? 47.252 8.787 -27.844 1.00 58.06 89 HIS A C 1
ATOM 719 O O . HIS A 1 89 ? 47.561 9.979 -27.848 1.00 58.06 89 HIS A O 1
ATOM 725 N N . ILE A 1 90 ? 46.527 8.242 -28.821 1.00 65.56 90 ILE A N 1
ATOM 726 C CA . ILE A 1 90 ? 45.759 9.017 -29.783 1.00 65.56 90 ILE A CA 1
ATOM 727 C C . ILE A 1 90 ? 44.690 9.683 -28.936 1.00 65.56 90 ILE A C 1
ATOM 729 O O . ILE A 1 90 ? 43.671 9.077 -28.606 1.00 65.56 90 ILE A O 1
ATOM 733 N N . ASP A 1 91 ? 44.979 10.906 -28.500 1.00 70.44 91 ASP A N 1
ATOM 734 C CA . ASP A 1 91 ? 43.993 11.744 -27.852 1.00 70.44 91 ASP A CA 1
ATOM 735 C C . ASP A 1 91 ? 42.768 11.759 -28.773 1.00 70.44 91 ASP A C 1
ATOM 737 O O . ASP A 1 91 ? 42.902 12.136 -29.946 1.00 70.44 91 ASP A O 1
ATOM 741 N N . PRO A 1 92 ? 41.591 11.300 -28.301 1.00 69.25 92 PRO A N 1
ATOM 742 C CA . PRO A 1 92 ? 40.398 11.356 -29.120 1.00 69.25 92 PRO A CA 1
ATOM 743 C C . PRO A 1 92 ? 40.225 12.805 -29.551 1.00 69.25 92 PRO A C 1
ATOM 745 O O . PRO A 1 92 ? 40.385 13.717 -28.728 1.00 69.25 92 PRO A O 1
ATOM 748 N N . LEU A 1 93 ? 39.959 12.993 -30.849 1.00 78.12 93 LEU A N 1
ATOM 749 C CA . LEU A 1 93 ? 39.788 14.304 -31.467 1.00 78.12 93 LEU A CA 1
ATOM 750 C C . LEU A 1 93 ? 38.960 15.194 -30.525 1.00 78.12 93 LEU A C 1
ATOM 752 O O . LEU A 1 93 ? 37.923 14.724 -30.051 1.00 78.12 93 LEU A O 1
ATOM 756 N N . PRO A 1 94 ? 39.384 16.441 -30.245 1.00 81.94 94 PRO A N 1
ATOM 757 C CA . PRO A 1 94 ? 38.760 17.300 -29.232 1.00 81.94 94 PRO A CA 1
ATOM 758 C C . PRO A 1 94 ? 37.228 17.339 -29.320 1.00 81.94 94 PRO A C 1
ATOM 760 O O . PRO A 1 94 ? 36.538 17.253 -28.313 1.00 81.94 94 PRO A O 1
ATOM 763 N N . TYR A 1 95 ? 36.704 17.321 -30.547 1.00 82.75 95 TYR A N 1
ATOM 764 C CA . TYR A 1 95 ? 35.276 17.253 -30.837 1.00 82.75 95 TYR A CA 1
ATOM 765 C C . TYR A 1 95 ? 34.557 16.022 -30.249 1.00 82.75 95 TYR A C 1
ATOM 767 O O . TYR A 1 95 ? 33.479 16.147 -29.676 1.00 82.75 95 TYR A O 1
ATOM 775 N N . VAL A 1 96 ? 35.152 14.829 -30.353 1.00 77.12 96 VAL A N 1
ATOM 776 C CA . VAL A 1 96 ? 34.570 13.586 -29.815 1.00 77.12 96 VAL A CA 1
ATOM 777 C C . VAL A 1 96 ? 34.558 13.620 -28.287 1.00 77.12 96 VAL A C 1
ATOM 779 O O . VAL A 1 96 ? 33.601 13.162 -27.668 1.00 77.12 96 VAL A O 1
ATOM 782 N N . ARG A 1 97 ? 35.591 14.208 -27.673 1.00 86.06 97 ARG A N 1
ATOM 783 C CA . ARG A 1 97 ? 35.665 14.399 -26.219 1.00 86.06 97 ARG A CA 1
ATOM 784 C C . ARG A 1 97 ? 34.556 15.324 -25.724 1.00 86.06 97 ARG A C 1
ATOM 786 O O . ARG A 1 97 ? 33.879 14.986 -24.759 1.00 86.06 97 ARG A O 1
ATOM 793 N N . ASP A 1 98 ? 34.351 16.452 -26.397 1.00 88.44 98 ASP A N 1
ATOM 794 C CA . ASP A 1 98 ? 33.316 17.418 -26.025 1.00 88.44 98 ASP A CA 1
ATOM 795 C C . ASP A 1 98 ? 31.910 16.825 -26.188 1.00 88.44 98 ASP A C 1
ATOM 797 O O . ASP A 1 98 ? 31.090 16.942 -25.278 1.00 88.44 98 ASP A O 1
ATOM 801 N N . MET A 1 99 ? 31.662 16.092 -27.278 1.00 89.19 99 MET A N 1
ATOM 802 C CA . MET A 1 99 ? 30.389 15.404 -27.519 1.00 89.19 99 MET A CA 1
ATOM 803 C C . MET A 1 99 ? 30.095 14.329 -26.460 1.00 89.19 99 MET A C 1
ATOM 805 O O . MET A 1 99 ? 28.986 14.267 -25.931 1.00 89.19 99 MET A O 1
ATOM 809 N N . LEU A 1 100 ? 31.080 13.494 -26.109 1.00 81.50 100 LEU A N 1
ATOM 810 C CA . LEU A 1 100 ? 30.915 12.479 -25.060 1.00 81.50 100 LEU A CA 1
ATOM 811 C C . LEU A 1 100 ? 30.689 13.112 -23.683 1.00 81.50 100 LEU A C 1
ATOM 813 O O . LEU A 1 100 ? 29.851 12.633 -22.919 1.00 81.50 100 LEU A O 1
ATOM 817 N N . ASN A 1 101 ? 31.383 14.210 -23.378 1.00 86.00 101 ASN A N 1
ATOM 818 C CA . ASN A 1 101 ? 31.159 14.966 -22.149 1.00 86.00 101 ASN A CA 1
ATOM 819 C C . ASN A 1 101 ? 29.747 15.562 -22.106 1.00 86.00 101 ASN A C 1
ATOM 821 O O . ASN A 1 101 ? 29.105 15.529 -21.060 1.00 86.00 101 ASN A O 1
ATOM 825 N N . GLU A 1 102 ? 29.237 16.090 -23.218 1.00 91.12 102 GLU A N 1
ATOM 826 C CA . GLU A 1 102 ? 27.883 16.645 -23.292 1.00 91.12 102 GLU A CA 1
ATOM 827 C C . GLU A 1 102 ? 26.809 15.566 -23.097 1.00 91.12 102 GLU A C 1
ATOM 829 O O . GLU A 1 102 ? 25.883 15.762 -22.302 1.00 91.12 102 GLU A O 1
ATOM 834 N N . LEU A 1 103 ? 26.962 14.402 -23.736 1.00 87.38 103 LEU A N 1
ATOM 835 C CA . LEU A 1 103 ? 26.066 13.256 -23.545 1.00 87.38 103 LEU A CA 1
ATOM 836 C C . LEU A 1 103 ? 26.102 12.749 -22.097 1.00 87.38 103 LEU A C 1
ATOM 838 O O . LEU A 1 103 ? 25.052 12.632 -21.463 1.00 87.38 103 LEU A O 1
ATOM 842 N N . SER A 1 104 ? 27.300 12.547 -21.538 1.00 90.50 104 SER A N 1
ATOM 843 C CA . SER A 1 104 ? 27.476 12.115 -20.145 1.00 90.50 104 SER A CA 1
ATOM 844 C C . SER A 1 104 ? 26.885 13.118 -19.154 1.00 90.50 104 SER A C 1
ATOM 846 O O . SER A 1 104 ? 26.241 12.721 -18.183 1.00 90.50 104 SER A O 1
ATOM 848 N N . ASN A 1 105 ? 27.081 14.417 -19.384 1.00 91.81 105 ASN A N 1
ATOM 849 C CA . ASN A 1 105 ? 26.511 15.459 -18.536 1.00 91.81 105 ASN A CA 1
ATOM 850 C C . ASN A 1 105 ? 24.984 15.465 -18.634 1.00 91.81 105 ASN A C 1
ATOM 852 O O . ASN A 1 105 ? 24.306 15.586 -17.615 1.00 91.81 105 ASN A O 1
ATOM 856 N N . THR A 1 106 ? 24.430 15.299 -19.837 1.00 92.94 106 THR A N 1
ATOM 857 C CA . THR A 1 106 ? 22.978 15.250 -20.060 1.00 92.94 106 THR A CA 1
ATOM 858 C C . THR A 1 106 ? 22.340 14.089 -19.302 1.00 92.94 106 THR A C 1
ATOM 860 O O . THR A 1 106 ? 21.348 14.286 -18.595 1.00 92.94 106 THR A O 1
ATOM 863 N N . GLU A 1 107 ? 22.934 12.899 -19.373 1.00 87.88 107 GLU A N 1
ATOM 864 C CA . GLU A 1 107 ? 22.467 11.729 -18.628 1.00 87.88 107 GLU A CA 1
ATOM 865 C C . GLU A 1 107 ? 22.578 11.939 -17.111 1.00 87.88 107 GLU A C 1
ATOM 867 O O . GLU A 1 107 ? 21.610 11.712 -16.378 1.00 87.88 107 GLU A O 1
ATOM 872 N N . ALA A 1 108 ? 23.700 12.492 -16.637 1.00 87.38 108 ALA A N 1
ATOM 873 C CA . ALA A 1 108 ? 23.878 12.839 -15.228 1.00 87.38 108 ALA A CA 1
ATOM 874 C C . ALA A 1 108 ? 22.817 13.844 -14.736 1.00 87.38 108 ALA A C 1
ATOM 876 O O . ALA A 1 108 ? 22.280 13.699 -13.632 1.00 87.38 108 ALA A O 1
ATOM 877 N N . PHE A 1 109 ? 22.448 14.836 -15.554 1.00 90.25 109 PHE A N 1
ATOM 878 C CA . PHE A 1 109 ? 21.382 15.789 -15.231 1.00 90.25 109 PHE A CA 1
ATOM 879 C C . PHE A 1 109 ? 19.999 15.134 -15.182 1.00 90.25 109 PHE A C 1
ATOM 881 O O . PHE A 1 109 ? 19.207 15.453 -14.286 1.00 90.25 109 PHE A O 1
ATOM 888 N N . LEU A 1 110 ? 19.694 14.224 -16.111 1.00 87.00 110 LEU A N 1
ATOM 889 C CA . LEU A 1 110 ? 18.437 13.473 -16.113 1.00 87.00 110 LEU A CA 1
ATOM 890 C C . LEU A 1 110 ? 18.316 12.602 -14.864 1.00 87.00 110 LEU A C 1
ATOM 892 O O . LEU A 1 110 ? 17.296 12.677 -14.171 1.00 87.00 110 LEU A O 1
ATOM 896 N N . TYR A 1 111 ? 19.371 11.864 -14.525 1.00 89.06 111 TYR A N 1
ATOM 897 C CA . TYR A 1 111 ? 19.431 11.064 -13.307 1.00 89.06 111 TYR A CA 1
ATOM 898 C C . TYR A 1 111 ? 19.240 11.933 -12.057 1.00 89.06 111 TYR A C 1
ATOM 900 O O . TYR A 1 111 ? 18.348 11.679 -11.247 1.00 89.06 111 TYR A O 1
ATOM 908 N N . ALA A 1 112 ? 19.979 13.042 -11.935 1.00 88.88 112 ALA A N 1
ATOM 909 C CA . ALA A 1 112 ? 19.841 13.963 -10.807 1.00 88.88 112 ALA A CA 1
ATOM 910 C C . ALA A 1 112 ? 18.417 14.537 -10.683 1.00 88.88 112 ALA A C 1
ATOM 912 O O . ALA A 1 112 ? 17.889 14.689 -9.576 1.00 88.88 112 ALA A O 1
ATOM 913 N N . ARG A 1 113 ? 17.760 14.839 -11.809 1.00 94.06 113 ARG A N 1
ATOM 914 C CA . ARG A 1 113 ? 16.363 15.292 -11.830 1.00 94.06 113 ARG A CA 1
ATOM 915 C C . ARG A 1 113 ? 15.412 14.198 -11.349 1.00 94.06 113 ARG A C 1
ATOM 917 O O . ARG A 1 113 ? 14.537 14.491 -10.534 1.00 94.06 113 ARG A O 1
ATOM 924 N N . GLN A 1 114 ? 15.578 12.962 -11.813 1.00 85.25 114 GLN A N 1
ATOM 925 C CA . GLN A 1 114 ? 14.776 11.823 -11.362 1.00 85.25 114 GLN A CA 1
ATOM 926 C C . GLN A 1 114 ? 14.968 11.565 -9.864 1.00 85.25 114 GLN A C 1
ATOM 928 O O . GLN A 1 114 ? 13.977 11.449 -9.142 1.00 85.25 114 GLN A O 1
ATOM 933 N N . CYS A 1 115 ? 16.206 11.600 -9.361 1.00 92.25 115 CYS A N 1
ATOM 934 C CA . CYS A 1 115 ? 16.491 11.492 -7.931 1.00 92.25 115 CYS A CA 1
ATOM 935 C C . CYS A 1 115 ? 15.762 12.566 -7.119 1.00 92.25 115 CYS A C 1
ATOM 937 O O . CYS A 1 115 ? 15.134 12.243 -6.114 1.00 92.25 115 CYS A O 1
ATOM 939 N N . ARG A 1 116 ? 15.765 13.832 -7.561 1.00 93.56 116 ARG A N 1
ATOM 940 C CA . ARG A 1 116 ? 15.015 14.905 -6.878 1.00 93.56 116 ARG A CA 1
ATOM 941 C C . ARG A 1 116 ? 13.514 14.626 -6.829 1.00 93.56 116 ARG A C 1
ATOM 943 O O . ARG A 1 116 ? 12.892 14.882 -5.803 1.00 93.56 116 ARG A O 1
ATOM 950 N N . ILE A 1 117 ? 12.936 14.088 -7.905 1.00 89.25 117 ILE A N 1
ATOM 951 C CA . ILE A 1 117 ? 11.514 13.714 -7.946 1.00 89.25 117 ILE A CA 1
ATOM 952 C C . ILE A 1 117 ? 11.227 12.580 -6.954 1.00 89.25 117 ILE A C 1
ATOM 954 O O . ILE A 1 117 ? 10.255 12.662 -6.204 1.00 89.25 117 ILE A O 1
ATOM 958 N N . VAL A 1 118 ? 12.067 11.543 -6.919 1.00 88.62 118 VAL A N 1
ATOM 959 C CA . VAL A 1 118 ? 11.926 10.424 -5.972 1.00 88.62 118 VAL A CA 1
ATOM 960 C C . VAL A 1 118 ? 12.051 10.914 -4.530 1.00 88.62 118 VAL A C 1
ATOM 962 O O . VAL A 1 118 ? 11.196 10.598 -3.707 1.00 88.62 118 VAL A O 1
ATOM 965 N N . VAL A 1 119 ? 13.049 11.749 -4.227 1.00 92.94 119 VAL A N 1
ATOM 966 C CA . VAL A 1 119 ? 13.232 12.348 -2.895 1.00 92.94 119 VAL A CA 1
ATOM 967 C C . VAL A 1 119 ? 12.023 13.198 -2.501 1.00 92.94 119 VAL A C 1
ATOM 969 O O . VAL A 1 119 ? 11.536 13.069 -1.382 1.00 92.94 119 VAL A O 1
ATOM 972 N N . ALA A 1 120 ? 11.481 14.014 -3.409 1.00 91.19 120 ALA A N 1
ATOM 973 C CA . ALA A 1 120 ? 10.281 14.806 -3.136 1.00 91.19 120 ALA A CA 1
ATOM 974 C C . ALA A 1 120 ? 9.059 13.925 -2.820 1.00 91.19 120 ALA A C 1
ATOM 976 O O . ALA A 1 120 ? 8.322 14.214 -1.879 1.00 91.19 120 ALA A O 1
ATOM 977 N N . LYS A 1 121 ? 8.868 12.822 -3.558 1.00 89.50 121 LYS A N 1
ATOM 978 C CA . LYS A 1 121 ? 7.801 11.845 -3.281 1.00 89.50 121 LYS A CA 1
ATOM 979 C C . LYS A 1 121 ? 7.989 11.164 -1.925 1.00 89.50 121 LYS A C 1
ATOM 981 O O . LYS A 1 121 ? 7.030 11.060 -1.169 1.00 89.50 121 LYS A O 1
ATOM 986 N N . LEU A 1 122 ? 9.213 10.751 -1.596 1.00 89.62 122 LEU A N 1
ATOM 987 C CA . LEU A 1 122 ? 9.527 10.143 -0.301 1.00 89.62 122 LEU A CA 1
ATOM 988 C C . LEU A 1 122 ? 9.274 11.107 0.861 1.00 89.62 122 LEU A C 1
ATOM 990 O O . LEU A 1 122 ? 8.717 10.695 1.874 1.00 89.62 122 LEU A O 1
ATOM 994 N N . LEU A 1 123 ? 9.630 12.385 0.712 1.00 94.38 123 LEU A N 1
ATOM 995 C CA . LEU A 1 123 ? 9.355 13.410 1.722 1.00 94.38 123 LEU A CA 1
ATOM 996 C C . LEU A 1 123 ? 7.853 13.628 1.931 1.00 94.38 123 LEU A C 1
ATOM 998 O O . LEU A 1 123 ? 7.423 13.799 3.071 1.00 94.38 123 LEU A O 1
ATOM 1002 N N . LEU A 1 124 ? 7.057 13.586 0.859 1.00 91.44 124 LEU A N 1
ATOM 1003 C CA . LEU A 1 124 ? 5.601 13.681 0.955 1.00 91.44 124 LEU A CA 1
ATOM 1004 C C . LEU A 1 124 ? 5.015 12.467 1.690 1.00 91.44 124 LEU A C 1
ATOM 1006 O O . LEU A 1 124 ? 4.320 12.642 2.685 1.00 91.44 124 LEU A O 1
ATOM 1010 N N . CYS A 1 125 ? 5.390 11.249 1.287 1.00 90.50 125 CYS A N 1
ATOM 1011 C CA . CYS A 1 125 ? 4.973 10.020 1.971 1.00 90.50 125 CYS A CA 1
ATOM 1012 C C . CYS A 1 125 ? 5.375 10.013 3.452 1.00 90.50 125 CYS A C 1
ATOM 1014 O O . CYS A 1 125 ? 4.595 9.610 4.310 1.00 90.50 125 CYS A O 1
ATOM 1016 N N . TRP A 1 126 ? 6.584 10.480 3.769 1.00 92.38 126 TRP A N 1
ATOM 1017 C CA . TRP A 1 126 ? 7.047 10.603 5.148 1.00 92.38 126 TRP A CA 1
ATOM 1018 C C . TRP A 1 126 ? 6.199 11.595 5.954 1.00 92.38 126 TRP A C 1
ATOM 1020 O O . TRP A 1 126 ? 5.905 11.350 7.124 1.00 92.38 126 TRP A O 1
ATOM 1030 N N . SER A 1 127 ? 5.788 12.705 5.336 1.00 95.50 127 SER A N 1
ATOM 1031 C CA . SER A 1 127 ? 4.884 13.676 5.957 1.00 95.50 127 SER A CA 1
ATOM 1032 C C . SER A 1 127 ? 3.523 13.055 6.277 1.00 95.50 127 SER A C 1
ATOM 1034 O O . SER A 1 127 ? 3.041 13.223 7.396 1.00 95.50 127 SER A O 1
ATOM 1036 N N . ASP A 1 128 ? 2.941 12.302 5.343 1.00 89.31 128 ASP A N 1
ATOM 1037 C CA . ASP A 1 128 ? 1.638 11.647 5.523 1.00 89.31 128 ASP A CA 1
ATOM 1038 C C . ASP A 1 128 ? 1.674 10.620 6.664 1.00 89.31 12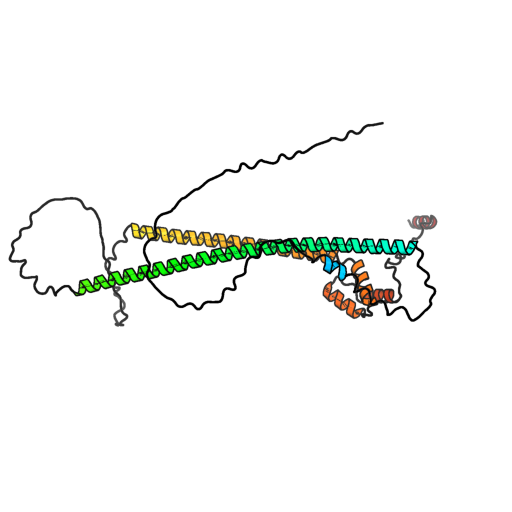8 ASP A C 1
ATOM 1040 O O . ASP A 1 128 ? 0.841 10.661 7.570 1.00 89.31 128 ASP A O 1
ATOM 1044 N N . VAL A 1 129 ? 2.701 9.762 6.688 1.00 91.19 129 VAL A N 1
ATOM 1045 C CA . VAL A 1 129 ? 2.915 8.783 7.770 1.00 91.19 129 VAL A CA 1
ATOM 1046 C C . VAL A 1 129 ? 3.083 9.482 9.121 1.00 91.19 129 VAL A C 1
ATOM 1048 O O . VAL A 1 129 ? 2.568 9.021 10.138 1.00 91.19 129 VAL A O 1
ATOM 1051 N N . ASN A 1 130 ? 3.782 10.616 9.161 1.00 96.62 130 ASN A N 1
ATOM 1052 C CA . ASN A 1 130 ? 3.964 11.370 10.396 1.00 96.62 130 ASN A CA 1
ATOM 1053 C C . ASN A 1 130 ? 2.645 11.977 10.911 1.00 96.62 130 ASN A C 1
ATOM 1055 O O . ASN A 1 130 ? 2.407 11.981 12.119 1.00 96.62 130 ASN A O 1
ATOM 1059 N N . GLU A 1 131 ? 1.774 12.468 10.027 1.00 93.56 131 GLU A N 1
ATOM 1060 C CA . GLU A 1 131 ? 0.436 12.939 10.414 1.00 93.56 131 GLU A CA 1
ATOM 1061 C C . GLU A 1 131 ? -0.469 11.793 10.885 1.00 93.56 131 GLU A C 1
ATOM 1063 O O . GLU A 1 131 ? -1.179 11.942 11.885 1.00 93.56 131 GLU A O 1
ATOM 1068 N N . GLU A 1 132 ? -0.387 10.619 10.257 1.00 92.56 132 GLU A N 1
ATOM 1069 C CA . GLU A 1 132 ? -1.090 9.418 10.719 1.00 92.56 132 GLU A CA 1
ATOM 1070 C C . GLU A 1 132 ? -0.627 8.999 12.122 1.00 92.56 132 GLU A C 1
ATOM 1072 O O . GLU A 1 132 ? -1.454 8.800 13.015 1.00 92.56 132 GLU A O 1
ATOM 1077 N N . ILE A 1 133 ? 0.686 8.960 12.371 1.00 93.31 133 ILE A N 1
ATOM 1078 C CA . ILE A 1 133 ? 1.246 8.659 13.698 1.00 93.31 133 ILE A CA 1
ATOM 1079 C C . ILE A 1 133 ? 0.743 9.664 14.743 1.00 93.31 133 ILE A C 1
ATOM 1081 O O . ILE A 1 133 ? 0.342 9.264 15.838 1.00 93.31 133 ILE A O 1
ATOM 1085 N N . LYS A 1 134 ? 0.714 10.965 14.424 1.00 96.38 134 LYS A N 1
ATOM 1086 C CA . LYS A 1 134 ? 0.166 11.991 15.331 1.00 96.38 134 LYS A CA 1
ATOM 1087 C C . LYS A 1 134 ? -1.318 11.765 15.617 1.00 96.38 134 LYS A C 1
ATOM 1089 O O . LYS A 1 134 ? -1.740 11.913 16.763 1.00 96.38 134 LYS A O 1
ATOM 1094 N N . SER A 1 135 ? -2.105 11.415 14.602 1.00 94.69 135 SER A N 1
ATOM 1095 C CA . SER A 1 135 ? -3.530 11.099 14.745 1.00 94.69 135 SER A CA 1
ATOM 1096 C C . SER A 1 135 ? -3.748 9.889 15.661 1.00 94.69 135 SER A C 1
ATOM 1098 O O . SER A 1 135 ? -4.522 9.961 16.618 1.00 94.69 135 SER A O 1
ATOM 1100 N N . LEU A 1 136 ? -2.987 8.810 15.451 1.00 92.25 136 LEU A N 1
ATOM 1101 C CA . LEU A 1 136 ? -3.033 7.605 16.282 1.00 92.25 136 LEU A CA 1
ATOM 1102 C C . LEU A 1 136 ? -2.642 7.884 17.737 1.00 92.25 136 LEU A C 1
ATOM 1104 O O . LEU A 1 136 ? -3.287 7.371 18.652 1.00 92.25 136 LEU A O 1
ATOM 1108 N N . LEU A 1 137 ? -1.632 8.726 17.973 1.00 95.69 137 LEU A N 1
ATOM 1109 C CA . LEU A 1 137 ? -1.242 9.133 19.326 1.00 95.69 137 LEU A CA 1
ATOM 1110 C C . LEU A 1 137 ? -2.355 9.915 20.034 1.00 95.69 137 LEU A C 1
ATOM 1112 O O . LEU A 1 137 ? -2.676 9.594 21.176 1.00 95.69 137 LEU A O 1
ATOM 1116 N N . LYS A 1 138 ? -3.009 10.861 19.349 1.00 96.50 138 LYS A N 1
ATOM 1117 C CA . LYS A 1 138 ? -4.169 11.582 19.905 1.00 96.50 138 LYS A CA 1
ATOM 1118 C C . LYS A 1 138 ? -5.322 10.636 20.241 1.00 96.50 138 LYS A C 1
ATOM 1120 O O . LYS A 1 138 ? -5.945 10.762 21.292 1.00 96.50 138 LYS A O 1
ATOM 1125 N N . HIS A 1 139 ? -5.607 9.672 19.364 1.00 93.62 139 HIS A N 1
ATOM 1126 C CA . HIS A 1 139 ? -6.671 8.699 19.604 1.00 93.62 139 HIS A CA 1
ATOM 1127 C C . HIS A 1 139 ? -6.355 7.778 20.790 1.00 93.62 139 HIS A C 1
ATOM 1129 O O . HIS A 1 139 ? -7.232 7.492 21.605 1.00 93.62 139 HIS A O 1
ATOM 1135 N N . LYS A 1 140 ? -5.091 7.367 20.935 1.00 96.94 140 LYS A N 1
ATOM 1136 C CA . LYS A 1 140 ? -4.617 6.619 22.102 1.00 96.94 140 LYS A CA 1
ATOM 1137 C C . LYS A 1 140 ? -4.829 7.409 23.398 1.00 96.94 140 LYS A C 1
ATOM 1139 O O . LYS A 1 140 ? -5.397 6.862 24.338 1.00 96.94 140 LYS A O 1
ATOM 1144 N N . GLU A 1 141 ? -4.409 8.673 23.442 1.00 97.19 141 GLU A N 1
ATOM 1145 C CA . GLU A 1 141 ? -4.588 9.544 24.616 1.00 97.19 141 GLU A CA 1
ATOM 1146 C C . GLU A 1 141 ? -6.069 9.695 24.991 1.00 97.19 141 GLU A C 1
ATOM 1148 O O . GLU A 1 141 ? -6.429 9.613 26.166 1.00 97.19 141 GLU A O 1
ATOM 1153 N N . TYR A 1 142 ? -6.944 9.841 23.992 1.00 97.00 142 TYR A N 1
ATOM 1154 C CA . TYR A 1 142 ? -8.391 9.882 24.196 1.00 97.00 142 TYR A CA 1
ATOM 1155 C C . TYR A 1 142 ? -8.925 8.588 24.830 1.00 97.00 142 TYR A C 1
ATOM 1157 O O . TYR A 1 142 ? -9.630 8.645 25.837 1.00 97.00 142 TYR A O 1
ATOM 1165 N N . ILE A 1 143 ? -8.553 7.420 24.295 1.00 95.75 143 ILE A N 1
ATOM 1166 C CA . ILE A 1 143 ? -8.974 6.121 24.843 1.00 95.75 143 ILE A CA 1
ATOM 1167 C C . ILE A 1 143 ? -8.476 5.946 26.282 1.00 95.75 143 ILE A C 1
ATOM 1169 O O . ILE A 1 143 ? -9.233 5.496 27.143 1.00 95.75 143 ILE A O 1
ATOM 1173 N N . GLU A 1 144 ? -7.224 6.305 26.564 1.00 96.88 144 GLU A N 1
ATOM 1174 C CA . GLU A 1 144 ? -6.664 6.233 27.917 1.00 96.88 144 GLU A CA 1
ATOM 1175 C C . GLU A 1 144 ? -7.444 7.126 28.894 1.00 96.88 144 GLU A C 1
ATOM 1177 O O . GLU A 1 144 ? -7.766 6.684 30.000 1.00 96.88 144 GLU A O 1
ATOM 1182 N N . ALA A 1 145 ? -7.834 8.333 28.471 1.00 96.75 145 ALA A N 1
ATOM 1183 C CA . ALA A 1 145 ? -8.678 9.224 29.264 1.00 96.75 145 ALA A CA 1
ATOM 1184 C C . ALA A 1 145 ? -10.080 8.639 29.517 1.00 96.75 145 ALA A C 1
ATOM 1186 O O . ALA A 1 145 ? -10.576 8.698 30.645 1.00 96.75 145 ALA A O 1
ATOM 1187 N N . THR A 1 146 ? -10.711 8.024 28.511 1.00 96.75 146 THR A N 1
ATOM 1188 C CA . THR A 1 146 ? -12.017 7.359 28.664 1.00 96.75 146 THR A CA 1
ATOM 1189 C C . THR A 1 146 ? -11.939 6.162 29.609 1.00 96.75 146 THR A C 1
ATOM 1191 O O . THR A 1 146 ? -12.792 6.009 30.482 1.00 96.75 146 THR A O 1
ATOM 1194 N N . ILE A 1 147 ? -10.903 5.328 29.491 1.00 96.38 147 ILE A N 1
ATOM 1195 C CA . ILE A 1 147 ? -10.683 4.193 30.400 1.00 96.38 147 ILE A CA 1
ATOM 1196 C C . ILE A 1 147 ? -10.511 4.688 31.836 1.00 96.38 147 ILE A C 1
ATOM 1198 O O . ILE A 1 147 ? -11.053 4.088 32.765 1.00 96.38 147 ILE A O 1
ATOM 1202 N N . GLU A 1 148 ? -9.783 5.784 32.034 1.00 97.69 148 GLU A N 1
ATOM 1203 C CA . GLU A 1 148 ? -9.592 6.369 33.358 1.00 97.69 148 GLU A CA 1
ATOM 1204 C C . GLU A 1 148 ? -10.898 6.922 33.947 1.00 97.69 148 GLU A C 1
ATOM 1206 O O . GLU A 1 148 ? -11.143 6.763 35.143 1.00 97.69 148 GLU A O 1
ATOM 1211 N N . HIS A 1 149 ? -11.777 7.502 33.124 1.00 97.88 149 HIS A N 1
ATOM 1212 C CA . HIS A 1 149 ? -13.123 7.896 33.551 1.00 97.88 149 HIS A CA 1
ATOM 1213 C C . HIS A 1 149 ? -13.945 6.683 34.005 1.00 97.88 149 HIS A C 1
ATOM 1215 O O . HIS A 1 149 ? -14.454 6.667 35.123 1.00 97.88 149 HIS A O 1
ATOM 1221 N N . ILE A 1 150 ? -13.986 5.621 33.193 1.00 95.75 150 ILE A N 1
ATOM 1222 C CA . ILE A 1 150 ? -14.704 4.379 33.521 1.00 95.75 150 ILE A CA 1
ATOM 1223 C C . ILE A 1 150 ? -14.178 3.772 34.829 1.00 95.75 150 ILE A C 1
ATOM 1225 O O . ILE A 1 150 ? -14.956 3.314 35.665 1.00 95.75 150 ILE A O 1
ATOM 1229 N N . ARG A 1 151 ? -12.858 3.775 35.046 1.00 98.19 151 ARG A N 1
ATOM 1230 C CA . ARG A 1 151 ? -12.262 3.293 36.303 1.00 98.19 151 ARG A CA 1
ATOM 1231 C C . ARG A 1 151 ? -12.730 4.103 37.506 1.00 98.19 151 ARG A C 1
ATOM 1233 O O . ARG A 1 151 ? -13.057 3.503 38.528 1.00 98.19 151 ARG A O 1
ATOM 1240 N N . LYS A 1 152 ? -12.775 5.433 37.393 1.00 98.19 152 LYS A N 1
ATOM 1241 C CA . LYS A 1 152 ? -13.276 6.309 38.463 1.00 98.19 152 LYS A CA 1
ATOM 1242 C C . LYS A 1 152 ? -14.741 6.022 38.771 1.00 98.19 152 LYS A C 1
ATOM 1244 O O . LYS A 1 152 ? -15.070 5.842 39.939 1.00 98.19 152 LYS A O 1
ATOM 1249 N N . ASP A 1 153 ? -15.578 5.870 37.751 1.00 97.44 153 ASP A N 1
ATOM 1250 C CA . ASP A 1 153 ? -16.997 5.540 37.928 1.00 97.44 153 ASP A CA 1
ATOM 1251 C C . ASP A 1 153 ? -17.185 4.182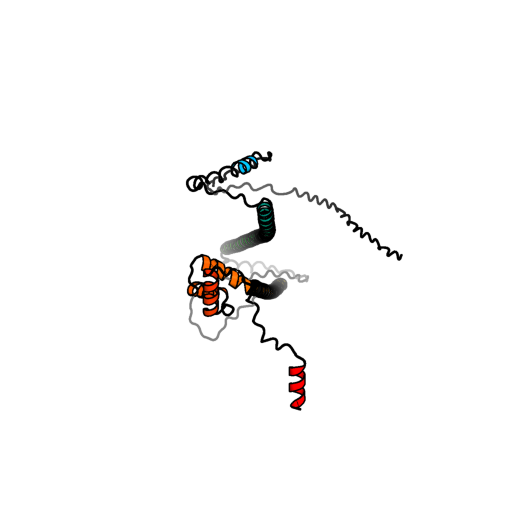 38.615 1.00 97.44 153 ASP A C 1
ATOM 1253 O O . ASP A 1 153 ? -18.013 4.037 39.513 1.00 97.44 153 ASP A O 1
ATOM 1257 N N . LEU A 1 154 ? -16.384 3.177 38.248 1.00 96.75 154 LEU A N 1
ATOM 1258 C CA . LEU A 1 154 ? -16.409 1.863 38.896 1.00 96.75 154 LEU A CA 1
ATOM 1259 C C . LEU A 1 154 ? -16.004 1.931 40.373 1.00 96.75 154 LEU A C 1
ATOM 1261 O O . LEU A 1 154 ? -16.609 1.243 41.198 1.00 96.75 154 LEU A O 1
ATOM 1265 N N . ILE A 1 155 ? -15.002 2.746 40.713 1.00 97.88 155 ILE A N 1
ATOM 1266 C CA . ILE A 1 155 ? -14.589 2.970 42.105 1.00 97.88 155 ILE A CA 1
ATOM 1267 C C . ILE A 1 155 ? -15.720 3.645 42.882 1.00 97.88 155 ILE A C 1
ATOM 1269 O O . ILE A 1 155 ? -16.109 3.130 43.929 1.00 97.88 155 ILE A O 1
ATOM 1273 N N . ILE A 1 156 ? -16.303 4.719 42.341 1.00 97.75 156 ILE A N 1
ATOM 1274 C CA . ILE A 1 156 ? -17.423 5.440 42.964 1.00 97.75 156 ILE A CA 1
ATOM 1275 C C . ILE A 1 156 ? -18.602 4.491 43.197 1.00 97.75 156 ILE A C 1
ATOM 1277 O O . ILE A 1 156 ? -19.103 4.395 44.312 1.00 97.75 156 ILE A O 1
ATOM 1281 N N . ASN A 1 157 ? -18.992 3.708 42.190 1.00 96.12 157 ASN A N 1
ATOM 1282 C CA . ASN A 1 157 ? -20.083 2.738 42.311 1.00 96.12 157 ASN A CA 1
ATOM 1283 C C . ASN A 1 157 ? -19.804 1.666 43.373 1.00 96.12 157 ASN A C 1
ATOM 1285 O O . ASN A 1 157 ? -20.714 1.242 44.092 1.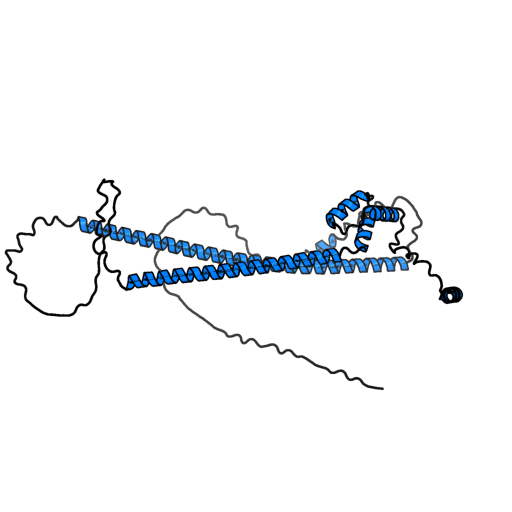00 96.12 157 ASN A O 1
ATOM 1289 N N . LYS A 1 158 ? -18.550 1.213 43.489 1.00 97.94 158 LYS A N 1
ATOM 1290 C CA . LYS A 1 158 ? -18.141 0.268 44.532 1.00 97.94 158 LYS A CA 1
ATOM 1291 C C . LYS A 1 158 ? -18.263 0.900 45.919 1.00 97.94 158 LYS A C 1
ATOM 1293 O O . LYS A 1 158 ? -18.806 0.261 46.817 1.00 97.94 158 LYS A O 1
ATOM 1298 N N . GLU A 1 159 ? -17.811 2.141 46.077 1.00 97.38 159 GLU A N 1
ATOM 1299 C CA . GLU A 1 159 ? -17.904 2.895 47.330 1.00 97.38 159 GLU A CA 1
ATOM 1300 C C . GLU A 1 159 ? -19.362 3.160 47.730 1.00 97.38 159 GLU A C 1
ATOM 1302 O O . GLU A 1 159 ? -19.735 2.908 48.879 1.00 97.38 159 GLU A O 1
ATOM 1307 N N . SER A 1 160 ? -20.220 3.555 46.784 1.00 96.81 160 SER A N 1
ATOM 1308 C CA . SER A 1 160 ? -21.658 3.744 47.017 1.00 96.81 160 SER A CA 1
ATOM 1309 C C . SER A 1 160 ? -22.324 2.467 47.532 1.00 96.81 160 SER A C 1
ATOM 1311 O O . SER A 1 160 ? -23.021 2.513 48.543 1.00 96.81 160 SER A O 1
ATOM 1313 N N . ARG A 1 161 ? -22.033 1.305 46.931 1.00 95.69 161 ARG A N 1
ATOM 1314 C CA . ARG A 1 161 ? -22.552 0.011 47.412 1.00 95.69 161 ARG A CA 1
ATOM 1315 C C . ARG A 1 161 ? -22.044 -0.349 48.805 1.00 95.69 161 ARG A C 1
ATOM 1317 O O . ARG A 1 161 ? -22.812 -0.836 49.628 1.00 95.69 161 ARG A O 1
ATOM 1324 N N . THR A 1 162 ? -20.762 -0.116 49.094 1.00 96.25 162 THR A N 1
ATOM 1325 C CA . THR A 1 162 ? -20.229 -0.367 50.444 1.00 96.25 162 THR A CA 1
ATOM 1326 C C . THR A 1 162 ? -20.860 0.545 51.491 1.00 96.25 162 THR A C 1
ATOM 1328 O O . THR A 1 162 ? -21.119 0.101 52.607 1.00 96.25 162 THR A O 1
ATOM 1331 N N . PHE A 1 163 ? -21.159 1.794 51.130 1.00 95.94 163 PHE A N 1
ATOM 1332 C CA . PHE A 1 163 ? -21.832 2.739 52.013 1.00 95.94 163 PHE A CA 1
ATOM 1333 C C . PHE A 1 163 ? -23.283 2.327 52.289 1.00 95.94 163 PHE A C 1
ATOM 1335 O O . PHE A 1 163 ? -23.731 2.388 53.434 1.00 95.94 163 PHE A O 1
ATOM 1342 N N . GLU A 1 164 ? -24.005 1.858 51.269 1.00 95.75 164 GLU A N 1
ATOM 1343 C CA . GLU A 1 164 ? -25.350 1.297 51.430 1.00 95.75 164 GLU A CA 1
ATOM 1344 C C . GLU A 1 164 ? -25.345 0.067 52.342 1.00 95.75 164 GLU A C 1
ATOM 1346 O O . GLU A 1 164 ? -26.119 0.023 53.297 1.00 95.75 164 GLU A O 1
ATOM 1351 N N . LEU A 1 165 ? -24.431 -0.885 52.126 1.00 95.38 165 LEU A N 1
ATOM 1352 C CA . LEU A 1 165 ? -24.294 -2.072 52.980 1.00 95.38 165 LEU A CA 1
ATOM 1353 C C . LEU A 1 165 ? -24.004 -1.704 54.442 1.00 95.38 165 LEU A C 1
ATOM 1355 O O . LEU A 1 165 ? -24.681 -2.197 55.341 1.00 95.38 165 LEU A O 1
ATOM 1359 N N . ALA A 1 166 ? -23.068 -0.782 54.686 1.00 94.56 166 ALA A N 1
ATOM 1360 C CA . ALA A 1 166 ? -22.760 -0.305 56.036 1.00 94.56 166 ALA A CA 1
ATOM 1361 C C . ALA A 1 166 ? -23.955 0.411 56.693 1.00 94.56 166 ALA A C 1
ATOM 1363 O O . ALA A 1 166 ? -24.155 0.342 57.910 1.00 94.56 166 ALA A O 1
ATOM 1364 N N . ARG A 1 167 ? -24.778 1.105 55.897 1.00 94.69 167 ARG A N 1
ATOM 1365 C CA . ARG A 1 167 ? -26.010 1.740 56.376 1.00 94.69 167 ARG A CA 1
ATOM 1366 C C . ARG A 1 167 ? -27.050 0.700 56.799 1.00 94.69 167 ARG A C 1
ATOM 1368 O O . ARG A 1 167 ? -27.682 0.905 57.834 1.00 94.69 167 ARG A O 1
ATOM 1375 N N . PHE A 1 168 ? -27.213 -0.386 56.044 1.00 92.94 168 PHE A N 1
ATOM 1376 C CA . PHE A 1 168 ? -28.116 -1.486 56.403 1.00 92.94 168 PHE A CA 1
ATOM 1377 C C . PHE A 1 168 ? -27.646 -2.229 57.657 1.00 92.94 168 PHE A C 1
ATOM 1379 O O . PHE A 1 168 ? -28.434 -2.422 58.577 1.00 92.94 168 PHE A O 1
ATOM 1386 N N . GLU A 1 169 ? -26.352 -2.521 57.772 1.00 92.94 169 GLU A N 1
ATOM 1387 C CA . GLU A 1 169 ? -25.783 -3.172 58.960 1.00 92.94 169 GLU A CA 1
ATOM 1388 C C . GLU A 1 169 ? -26.003 -2.343 60.240 1.00 92.94 169 GLU A C 1
ATOM 1390 O O . GLU A 1 169 ? -26.303 -2.873 61.313 1.00 92.94 169 GLU A O 1
ATOM 1395 N N . LYS A 1 170 ? -25.917 -1.010 60.147 1.00 91.62 170 LYS A N 1
ATOM 1396 C CA . LYS A 1 170 ? -26.211 -0.124 61.282 1.00 91.62 170 LYS A CA 1
ATOM 1397 C C . LYS A 1 170 ? -27.690 -0.148 61.687 1.00 91.62 170 LYS A C 1
ATOM 1399 O O . LYS A 1 170 ? -27.990 0.035 62.866 1.00 91.62 170 LYS A O 1
ATOM 1404 N N . LEU A 1 171 ? -28.603 -0.347 60.735 1.00 87.69 171 LEU A N 1
ATOM 1405 C CA . LEU A 1 171 ? -30.038 -0.465 61.009 1.00 87.69 171 LE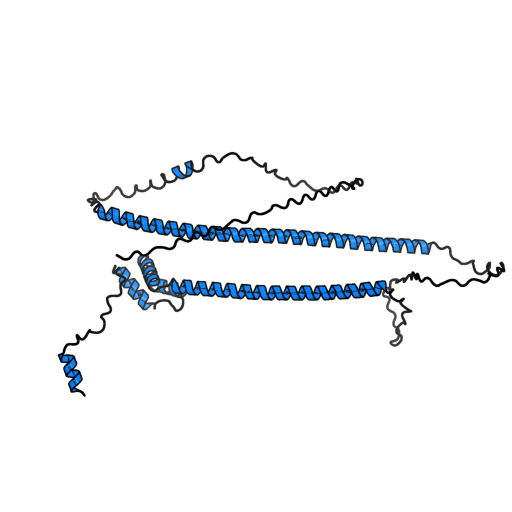U A CA 1
ATOM 1406 C C . LEU A 1 171 ? -30.369 -1.802 61.683 1.00 87.69 171 LEU A C 1
ATOM 1408 O 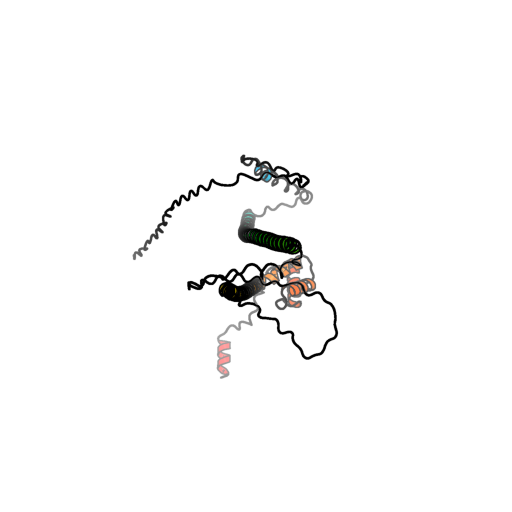O . LEU A 1 171 ? -31.079 -1.793 62.689 1.00 87.69 171 LEU A O 1
ATOM 1412 N N . ASP A 1 172 ? -29.781 -2.908 61.225 1.00 86.06 172 ASP A N 1
ATOM 1413 C CA . ASP A 1 172 ? -29.970 -4.232 61.839 1.00 86.06 172 ASP A CA 1
ATOM 1414 C C . ASP A 1 172 ? -29.494 -4.257 63.303 1.00 86.06 172 ASP A C 1
ATOM 1416 O O . ASP A 1 172 ? -30.198 -4.745 64.192 1.00 86.06 172 ASP A O 1
ATOM 1420 N N . ASN A 1 173 ? -28.346 -3.630 63.589 1.00 84.12 173 ASN A N 1
ATOM 1421 C CA . ASN A 1 173 ? -27.819 -3.507 64.953 1.00 84.12 173 ASN A CA 1
ATOM 1422 C C . ASN A 1 173 ? -28.723 -2.673 65.885 1.00 84.12 173 ASN A C 1
ATOM 1424 O O . ASN A 1 173 ? -28.794 -2.939 67.085 1.00 84.12 173 ASN A O 1
ATOM 1428 N N . LEU A 1 174 ? -29.438 -1.670 65.360 1.00 82.75 174 LEU A N 1
ATOM 1429 C CA . LEU A 1 174 ? -30.404 -0.891 66.148 1.00 82.75 174 LEU A CA 1
ATOM 1430 C C . LEU A 1 174 ? -31.690 -1.679 66.431 1.00 82.75 174 LEU A C 1
ATOM 1432 O O . LEU A 1 174 ? -32.332 -1.455 67.458 1.00 82.75 174 LEU A O 1
ATOM 1436 N N . GLN A 1 175 ? -32.061 -2.612 65.555 1.00 73.12 175 GLN A N 1
ATOM 1437 C CA . GLN A 1 175 ? -33.271 -3.419 65.700 1.00 73.12 175 GLN A CA 1
ATOM 1438 C C . GLN A 1 175 ? -33.080 -4.582 66.690 1.00 73.12 175 GLN A C 1
ATOM 1440 O O . GLN A 1 175 ? -34.012 -4.919 67.420 1.00 73.12 175 GLN A O 1
ATOM 1445 N N . GLN A 1 176 ? -31.862 -5.124 66.808 1.00 67.75 176 GLN A N 1
ATOM 1446 C CA . GLN A 1 176 ? -31.517 -6.150 67.807 1.00 67.75 176 GLN A CA 1
ATOM 1447 C C . GLN A 1 176 ? -31.487 -5.648 69.260 1.00 67.75 176 GLN A C 1
ATOM 1449 O O . GLN A 1 176 ? -31.569 -6.460 70.180 1.00 67.75 176 GLN A O 1
ATOM 1454 N N . HIS A 1 177 ? -31.413 -4.335 69.493 1.00 61.47 177 HIS A N 1
ATOM 1455 C CA . HIS A 1 177 ? -31.402 -3.760 70.842 1.00 61.47 177 HIS A CA 1
ATOM 1456 C C . HIS A 1 177 ? -32.773 -3.295 71.355 1.00 61.47 177 HIS A C 1
ATOM 1458 O O . HIS A 1 177 ? -32.835 -2.647 72.403 1.00 61.47 177 HIS A O 1
ATOM 1464 N N . GLN A 1 178 ? -33.883 -3.647 70.692 1.00 56.19 178 GLN A N 1
ATOM 1465 C CA . GLN A 1 178 ? -35.182 -3.486 71.344 1.00 56.19 178 GLN A CA 1
ATOM 1466 C C . GLN A 1 178 ? -35.285 -4.452 72.537 1.00 56.19 178 GLN A C 1
ATOM 1468 O O . GLN A 1 178 ? -35.158 -5.664 72.351 1.00 56.19 178 GLN A O 1
ATOM 1473 N N . PRO A 1 179 ? -35.509 -3.951 73.769 1.00 62.06 179 PRO A N 1
ATOM 1474 C CA . PRO A 1 179 ? -35.757 -4.825 74.903 1.00 62.06 179 PRO A CA 1
ATOM 1475 C C . PRO A 1 179 ? -37.003 -5.672 74.607 1.00 62.06 179 PRO A C 1
ATOM 1477 O O . PRO A 1 179 ? -37.950 -5.164 73.998 1.00 62.06 179 PRO A O 1
ATOM 1480 N N . PRO A 1 180 ? -37.031 -6.950 75.020 1.00 55.97 180 PRO A N 1
ATOM 1481 C CA . PRO A 1 180 ? -38.175 -7.813 74.781 1.00 55.97 180 PRO A CA 1
ATOM 1482 C C . PRO A 1 180 ? -39.434 -7.153 75.359 1.00 55.97 180 PRO A C 1
ATOM 1484 O O . PRO A 1 180 ? -39.538 -6.910 76.561 1.00 55.97 180 PRO A O 1
ATOM 1487 N N . LEU A 1 181 ? -40.384 -6.823 74.478 1.00 52.50 181 LEU A N 1
ATOM 1488 C CA . LEU A 1 181 ? -41.689 -6.230 74.794 1.00 52.50 181 LEU A CA 1
ATOM 1489 C C . LEU A 1 181 ? -42.622 -7.262 75.454 1.00 52.50 181 LEU A C 1
ATOM 1491 O O . LEU A 1 181 ? -43.776 -7.427 75.068 1.00 52.50 181 LEU A O 1
ATOM 1495 N N . THR A 1 182 ? -42.143 -7.975 76.468 1.00 55.72 182 THR A N 1
ATOM 1496 C CA . THR A 1 182 ? -42.901 -9.022 77.163 1.00 55.72 182 THR A CA 1
ATOM 1497 C C . THR A 1 182 ? -43.816 -8.502 78.276 1.00 55.72 182 THR A C 1
ATOM 1499 O O . THR A 1 182 ? -44.408 -9.315 78.974 1.00 55.72 182 THR A O 1
ATOM 1502 N N . VAL A 1 183 ? -43.999 -7.183 78.460 1.00 52.47 183 VAL A N 1
ATOM 1503 C CA . VAL A 1 183 ? -44.799 -6.653 79.599 1.00 52.47 183 VAL A CA 1
ATOM 1504 C C . VAL A 1 183 ? -45.874 -5.616 79.221 1.00 52.47 183 VAL A C 1
ATOM 1506 O O . VAL A 1 183 ? -46.555 -5.081 80.089 1.00 52.47 183 VAL A O 1
ATOM 1509 N N . LEU A 1 184 ? -46.115 -5.340 77.937 1.00 51.09 184 LEU A N 1
ATOM 1510 C CA . LEU A 1 184 ? -47.060 -4.288 77.520 1.00 51.09 184 LEU A CA 1
ATOM 1511 C C . LEU A 1 184 ? -48.520 -4.680 77.166 1.00 51.09 184 LEU A C 1
ATOM 1513 O O . LEU A 1 184 ? -49.185 -3.849 76.552 1.00 51.09 184 LEU A O 1
ATOM 1517 N N . PRO A 1 185 ? -49.109 -5.830 77.576 1.00 50.03 185 PRO A N 1
ATOM 1518 C CA . PRO A 1 185 ? -50.569 -5.995 77.486 1.00 50.03 185 PRO A CA 1
ATOM 1519 C C . PRO A 1 185 ? -51.372 -5.498 78.703 1.00 50.03 185 PRO A C 1
ATOM 1521 O O . PRO A 1 185 ? -52.588 -5.394 78.596 1.00 50.03 185 PRO A O 1
ATOM 1524 N N . GLN A 1 186 ? -50.762 -5.203 79.861 1.00 54.59 186 GLN A N 1
ATOM 1525 C CA . GLN A 1 186 ? -51.535 -5.016 81.111 1.00 54.59 186 GLN A CA 1
ATOM 1526 C C . GLN A 1 186 ? -51.735 -3.572 81.600 1.00 54.59 186 GLN A C 1
ATOM 1528 O O . GLN A 1 186 ? -52.548 -3.357 82.496 1.00 54.59 186 GLN A O 1
ATOM 1533 N N . LEU A 1 187 ? -51.078 -2.564 81.014 1.00 51.31 187 LEU A N 1
ATOM 1534 C CA . LEU A 1 187 ? -51.239 -1.163 81.452 1.00 51.31 187 LEU A CA 1
ATOM 1535 C C . LEU A 1 187 ? -52.166 -0.306 80.573 1.00 51.31 187 LEU A C 1
ATOM 1537 O O . LEU A 1 187 ? -52.551 0.783 80.993 1.00 51.31 187 LEU A O 1
ATOM 1541 N N . LEU A 1 188 ? -52.592 -0.791 79.402 1.00 49.97 188 LEU A N 1
ATOM 1542 C CA . LEU A 1 188 ? -53.512 -0.046 78.526 1.00 49.97 188 LEU A CA 1
ATOM 1543 C C . LEU A 1 188 ? -55.002 -0.226 78.863 1.00 49.97 188 LEU A C 1
ATOM 1545 O O . LEU A 1 188 ? -55.829 0.525 78.359 1.00 49.97 188 LEU A O 1
ATOM 1549 N N . SER A 1 189 ? -55.357 -1.159 79.747 1.00 54.31 189 SER A N 1
ATOM 1550 C CA . SER A 1 189 ? -56.739 -1.364 80.208 1.00 54.31 189 SER A CA 1
ATOM 1551 C C . SER A 1 189 ? -57.138 -0.499 81.414 1.00 54.31 189 SER A C 1
ATOM 1553 O O . SER A 1 189 ? -58.326 -0.377 81.698 1.00 54.31 189 SER A O 1
ATOM 1555 N N . THR A 1 190 ? -56.183 0.127 82.112 1.00 52.44 190 THR A N 1
ATOM 1556 C CA . THR A 1 190 ? -56.452 0.864 83.370 1.00 52.44 190 THR A CA 1
ATOM 1557 C C . THR A 1 190 ? -56.518 2.383 83.184 1.00 52.44 190 THR A C 1
ATOM 1559 O O . THR A 1 190 ? -57.097 3.092 84.004 1.00 52.44 190 THR A O 1
ATOM 1562 N N . LEU A 1 191 ? -55.980 2.910 82.085 1.00 50.59 191 LEU A N 1
ATOM 1563 C CA . LEU A 1 191 ? -56.051 4.329 81.750 1.00 50.59 191 LEU A CA 1
ATOM 1564 C C . LEU A 1 191 ? -57.129 4.521 80.686 1.00 50.59 191 LEU A C 1
ATOM 1566 O O . LEU A 1 191 ? -56.852 4.452 79.493 1.00 50.59 191 LEU A O 1
ATOM 1570 N N . GLY A 1 192 ? -58.369 4.735 81.137 1.00 53.16 192 GLY A N 1
ATOM 1571 C CA . GLY A 1 192 ? -59.550 5.044 80.324 1.00 53.16 192 GLY A CA 1
ATOM 1572 C C . GLY A 1 192 ? -59.444 6.369 79.562 1.00 53.16 192 GLY A C 1
ATOM 1573 O O . GLY A 1 192 ? -60.270 7.265 79.727 1.00 53.16 192 GLY A O 1
ATOM 1574 N N . PHE A 1 193 ? -58.427 6.506 78.717 1.00 45.19 193 PHE A N 1
ATOM 1575 C CA . PHE A 1 193 ? -58.252 7.639 77.830 1.00 45.19 193 PHE A CA 1
ATOM 1576 C C . PHE A 1 193 ? -59.163 7.475 76.618 1.00 45.19 193 PHE A C 1
ATOM 1578 O O . PHE A 1 193 ? -58.844 6.856 75.605 1.00 45.19 193 PHE A O 1
ATOM 1585 N N . ARG A 1 194 ? -60.347 8.068 76.753 1.00 51.72 194 ARG A N 1
ATOM 1586 C CA . ARG A 1 194 ? -61.264 8.367 75.660 1.00 51.72 194 ARG A CA 1
ATOM 1587 C C . ARG A 1 194 ? -60.588 9.399 74.751 1.00 51.72 194 ARG A C 1
ATOM 1589 O O . ARG A 1 194 ? -60.491 10.566 75.123 1.00 51.72 194 ARG A O 1
ATOM 1596 N N . LEU A 1 195 ? -60.099 8.973 73.585 1.00 46.16 195 LEU A N 1
ATOM 1597 C CA . LEU A 1 195 ? -59.551 9.905 72.599 1.00 46.16 195 LEU A CA 1
ATOM 1598 C C . LEU A 1 195 ? -60.649 10.854 72.076 1.00 46.16 195 LEU A C 1
ATOM 1600 O O . LEU A 1 195 ? -61.756 10.397 71.763 1.00 46.16 195 LEU A O 1
ATOM 1604 N N . PRO A 1 196 ? -60.359 12.161 71.954 1.00 46.97 196 PRO A N 1
ATOM 1605 C CA . PRO A 1 196 ? -61.274 13.126 71.372 1.00 46.97 196 PRO A CA 1
ATOM 1606 C C . PRO A 1 196 ? -61.381 12.922 69.858 1.00 46.97 196 PRO A C 1
ATOM 1608 O O . PRO A 1 196 ? -60.403 12.663 69.158 1.00 46.97 196 PRO A O 1
ATOM 1611 N N . ARG A 1 197 ? -62.610 13.054 69.355 1.00 51.31 197 ARG A N 1
ATOM 1612 C CA . ARG A 1 197 ? -62.906 13.150 67.926 1.00 51.31 197 ARG A CA 1
ATOM 1613 C C . ARG A 1 197 ? -62.431 14.495 67.362 1.00 51.31 197 ARG A C 1
ATOM 1615 O O . ARG A 1 197 ? -62.571 15.520 68.024 1.00 51.31 197 ARG A O 1
ATOM 1622 N N . THR A 1 198 ? -62.112 14.445 66.065 1.00 42.78 198 THR A N 1
ATOM 1623 C CA . THR A 1 198 ? -61.976 15.527 65.059 1.00 42.78 198 THR A CA 1
ATOM 1624 C C . THR A 1 198 ? -60.586 16.175 64.917 1.00 42.78 198 THR A C 1
ATOM 1626 O O . THR A 1 198 ? -59.826 16.144 65.880 1.00 42.78 198 THR A O 1
ATOM 1629 N N . PRO A 1 199 ? -60.240 16.780 63.752 1.00 49.28 199 PRO A N 1
ATOM 1630 C CA . PRO A 1 199 ? -61.008 16.910 62.510 1.00 49.28 199 PRO A CA 1
ATOM 1631 C C . PRO A 1 199 ? -60.316 16.354 61.249 1.00 49.28 199 PRO A C 1
ATOM 1633 O O . PRO A 1 199 ? -59.104 16.206 61.144 1.00 49.28 199 PRO A O 1
ATOM 1636 N N . GLN A 1 200 ? -61.178 16.085 60.274 1.00 48.84 200 GLN A N 1
ATOM 1637 C CA . GLN A 1 200 ? -60.942 16.035 58.835 1.00 48.84 200 GLN A CA 1
ATOM 1638 C C . GLN A 1 200 ? -59.864 17.048 58.394 1.00 48.84 200 GLN A C 1
ATOM 1640 O O . GLN A 1 200 ? -60.067 18.243 58.573 1.00 48.84 200 GLN A O 1
ATOM 1645 N N . ASN A 1 201 ? -58.745 16.588 57.826 1.00 42.78 201 ASN A N 1
ATOM 1646 C CA . ASN A 1 201 ? -57.875 17.397 56.965 1.00 42.78 201 ASN A CA 1
ATOM 1647 C C . ASN A 1 201 ? -56.979 16.496 56.093 1.00 42.78 201 ASN A C 1
ATOM 1649 O O . ASN A 1 201 ? -56.144 15.758 56.602 1.00 42.78 201 ASN A O 1
ATOM 1653 N N . ASN A 1 202 ? -57.235 16.584 54.785 1.00 45.78 202 ASN A N 1
ATOM 1654 C CA . ASN A 1 202 ? -56.419 16.350 53.584 1.00 45.78 202 ASN A CA 1
ATOM 1655 C C . ASN A 1 202 ? -55.351 15.229 53.545 1.00 45.78 202 ASN A C 1
ATOM 1657 O O . ASN A 1 202 ? -54.386 15.265 54.306 1.00 45.78 202 ASN A O 1
ATOM 1661 N N . PRO A 1 203 ? -55.411 14.318 52.548 1.00 44.09 203 PRO A N 1
ATOM 1662 C CA . PRO A 1 203 ? -54.325 13.391 52.270 1.00 44.09 203 PRO A CA 1
ATOM 1663 C C . PRO A 1 203 ? -53.240 14.089 51.436 1.00 44.09 203 PRO A C 1
ATOM 1665 O O . PRO A 1 203 ? -53.437 14.367 50.255 1.00 44.09 203 PRO A O 1
ATOM 1668 N N . ILE A 1 204 ? -52.080 14.346 52.042 1.00 41.03 204 ILE A N 1
ATOM 1669 C CA . ILE A 1 204 ? -50.822 14.500 51.303 1.00 41.03 204 ILE A CA 1
ATOM 1670 C C . ILE A 1 204 ? -50.090 13.167 51.422 1.00 41.03 204 ILE A C 1
ATOM 1672 O O . ILE A 1 204 ? -49.641 12.760 52.491 1.00 41.03 204 ILE A O 1
ATOM 1676 N N . THR A 1 205 ? -50.045 12.470 50.297 1.00 49.00 205 THR A N 1
ATOM 1677 C CA . THR A 1 205 ? -49.273 11.261 50.029 1.00 49.00 205 THR A CA 1
ATOM 1678 C C . THR A 1 205 ? -47.776 11.518 50.190 1.00 49.00 205 THR A C 1
ATOM 1680 O O . THR A 1 205 ? -47.182 12.235 49.390 1.00 49.00 205 THR A O 1
ATOM 1683 N N . SER A 1 206 ? -47.150 10.867 51.167 1.00 40.81 206 SER A N 1
ATOM 1684 C CA . SER A 1 206 ? -45.716 10.558 51.142 1.00 40.81 206 SER A CA 1
ATOM 1685 C C . SER A 1 206 ? -45.485 9.168 51.740 1.00 40.81 206 SER A C 1
ATOM 1687 O O . SER A 1 206 ? -45.105 8.976 52.893 1.00 40.81 206 SER A O 1
ATOM 1689 N N . SER A 1 207 ? -45.785 8.166 50.915 1.00 38.03 207 SER A N 1
ATOM 1690 C CA . SER A 1 207 ? -45.524 6.757 51.182 1.00 38.03 207 SER A CA 1
ATOM 1691 C C . SER A 1 207 ? -44.024 6.478 51.085 1.00 38.03 207 SER A C 1
ATOM 1693 O O . SER A 1 207 ? -43.497 6.261 50.000 1.00 38.03 207 SER A O 1
ATOM 1695 N N . ASN A 1 208 ? -43.343 6.454 52.231 1.00 43.91 208 ASN A N 1
ATOM 1696 C CA . ASN A 1 208 ? -42.082 5.733 52.390 1.00 43.91 208 ASN A CA 1
ATOM 1697 C C . ASN A 1 208 ? -42.409 4.278 52.734 1.00 43.91 208 ASN A C 1
ATOM 1699 O O . ASN A 1 208 ? -42.654 3.936 53.892 1.00 43.91 208 ASN A O 1
ATOM 1703 N N . SER A 1 209 ? -42.435 3.422 51.717 1.00 40.41 209 SER A N 1
ATOM 1704 C CA . SER A 1 209 ? -42.474 1.975 51.888 1.00 40.41 209 SER A CA 1
ATOM 1705 C C . SER A 1 209 ? -41.057 1.413 51.934 1.00 40.41 209 SER A C 1
ATOM 1707 O O . SER A 1 209 ? -40.401 1.262 50.905 1.00 40.41 209 SER A O 1
ATOM 1709 N N . ASN A 1 210 ? -40.620 1.072 53.146 1.00 46.00 210 ASN A N 1
ATOM 1710 C CA . ASN A 1 210 ? -39.608 0.050 53.381 1.00 46.00 210 ASN A CA 1
ATOM 1711 C C . ASN A 1 210 ? -40.105 -1.277 52.787 1.00 46.00 210 ASN A C 1
ATOM 1713 O O . ASN A 1 210 ? -41.038 -1.877 53.322 1.00 46.00 210 ASN A O 1
ATOM 1717 N N . LEU A 1 211 ? -39.467 -1.742 51.713 1.00 40.56 211 LEU A N 1
ATOM 1718 C CA . LEU A 1 211 ? -39.445 -3.156 51.352 1.00 40.56 211 LEU A CA 1
ATOM 1719 C C . LEU A 1 211 ? -38.101 -3.723 51.783 1.00 40.56 211 LEU A C 1
ATOM 1721 O O . LEU A 1 211 ? -37.075 -3.516 51.140 1.00 40.56 211 LEU A O 1
ATOM 1725 N N . ASN A 1 212 ? -38.150 -4.447 52.895 1.00 50.84 212 ASN A N 1
ATOM 1726 C CA . ASN A 1 212 ? -37.185 -5.486 53.198 1.00 50.84 212 ASN A CA 1
ATOM 1727 C C . ASN A 1 212 ? -37.191 -6.499 52.049 1.00 50.84 212 ASN A C 1
ATOM 1729 O O . ASN A 1 212 ? -38.260 -6.965 51.655 1.00 50.84 212 ASN A O 1
ATOM 1733 N N . ASN A 1 213 ? -36.010 -6.904 51.582 1.00 37.44 213 ASN A N 1
ATOM 1734 C CA . ASN A 1 213 ? -35.862 -8.244 51.039 1.00 37.44 213 ASN A CA 1
ATOM 1735 C C . ASN A 1 213 ? -34.585 -8.884 51.580 1.00 37.44 213 ASN A C 1
ATOM 1737 O O . ASN A 1 213 ? -33.465 -8.584 51.172 1.00 37.44 213 ASN A O 1
ATOM 1741 N N . THR A 1 214 ? -34.819 -9.741 52.565 1.00 43.53 214 THR A N 1
ATOM 1742 C CA . THR A 1 214 ? -33.909 -10.721 53.135 1.00 43.53 214 THR A CA 1
ATOM 1743 C C . THR A 1 214 ? -33.621 -11.842 52.145 1.00 43.53 214 THR A C 1
ATOM 1745 O O . THR A 1 214 ? -34.515 -12.340 51.465 1.00 43.53 214 THR A O 1
ATOM 1748 N N . ASN A 1 215 ? -32.355 -12.254 52.162 1.00 50.31 215 ASN A N 1
ATOM 1749 C CA . ASN A 1 215 ? -31.825 -13.573 51.831 1.00 50.31 215 ASN A CA 1
ATOM 1750 C C . ASN A 1 215 ? -32.850 -14.716 51.829 1.00 50.31 215 ASN A C 1
ATOM 1752 O O . ASN A 1 215 ? -33.544 -14.936 52.822 1.00 50.31 215 ASN A O 1
ATOM 1756 N N . ILE A 1 216 ? -32.799 -15.541 50.782 1.00 39.84 216 ILE A N 1
ATOM 1757 C CA . ILE A 1 216 ? -33.239 -16.933 50.857 1.00 39.84 216 ILE A CA 1
ATOM 1758 C C . ILE A 1 216 ? -32.013 -17.813 50.637 1.00 39.84 216 ILE A C 1
ATOM 1760 O O . ILE A 1 216 ? -31.435 -17.875 49.554 1.00 39.84 216 ILE A O 1
ATOM 1764 N N . SER A 1 217 ? -31.632 -18.442 51.744 1.00 41.62 217 SER A N 1
ATOM 1765 C CA . SER A 1 217 ? -30.736 -19.580 51.846 1.00 41.62 217 SER A CA 1
ATOM 1766 C C . SER A 1 217 ? -31.347 -20.788 51.140 1.00 41.62 217 SER A C 1
ATOM 1768 O O . SER A 1 217 ? -32.527 -21.093 51.300 1.00 41.62 217 SER A O 1
ATOM 1770 N N . THR A 1 218 ? -30.511 -21.489 50.389 1.00 43.88 218 THR A N 1
ATOM 1771 C CA . THR A 1 218 ? -30.739 -22.841 49.889 1.00 43.88 218 THR A CA 1
ATOM 1772 C C . THR A 1 218 ? -30.836 -23.829 51.049 1.00 43.88 218 THR A C 1
ATOM 1774 O O . THR A 1 218 ? -29.817 -24.184 51.636 1.00 43.88 218 THR A O 1
ATOM 1777 N N . GLU A 1 219 ? -32.035 -24.331 51.331 1.00 42.12 219 GLU A N 1
ATOM 1778 C CA . GLU A 1 219 ? -32.213 -25.627 51.982 1.00 42.12 219 GLU A CA 1
ATOM 1779 C C . GLU A 1 219 ? -33.340 -26.391 51.285 1.00 42.12 219 GLU A C 1
ATOM 1781 O O . GLU A 1 219 ? -34.433 -25.879 51.044 1.00 42.12 219 GLU A O 1
ATOM 1786 N N . ALA A 1 220 ? -33.012 -27.613 50.875 1.00 49.78 220 ALA A N 1
ATOM 1787 C CA . ALA A 1 220 ? -33.882 -28.505 50.139 1.00 49.78 220 ALA A CA 1
ATOM 1788 C C . ALA A 1 220 ? -34.988 -29.035 51.056 1.00 49.78 220 ALA A C 1
ATOM 1790 O O . ALA A 1 220 ? -34.717 -29.664 52.077 1.00 49.78 220 ALA A O 1
ATOM 1791 N N . THR A 1 221 ? -36.248 -28.842 50.677 1.00 41.91 221 THR A N 1
ATOM 1792 C CA . THR A 1 221 ? -37.360 -29.580 51.278 1.00 41.91 221 THR A CA 1
ATOM 1793 C C . THR A 1 221 ? -38.346 -29.980 50.189 1.00 41.91 221 THR A C 1
ATOM 1795 O O . THR A 1 221 ? -38.930 -29.147 49.502 1.00 41.91 221 THR A O 1
ATOM 1798 N N . LEU A 1 222 ? -38.476 -31.295 50.026 1.00 53.28 222 LEU A N 1
ATOM 1799 C CA . LEU A 1 222 ? -39.434 -31.998 49.183 1.00 53.28 222 LEU A CA 1
ATOM 1800 C C . LEU A 1 222 ? -40.873 -31.592 49.533 1.00 53.28 222 LEU A C 1
ATOM 1802 O O . LEU A 1 222 ? -41.402 -32.083 50.527 1.00 53.28 222 LEU A O 1
ATOM 1806 N N . LEU A 1 223 ? -41.526 -30.762 48.716 1.00 44.16 223 LEU A N 1
ATOM 1807 C CA . LEU A 1 223 ? -42.974 -30.545 48.790 1.00 44.16 223 LEU A CA 1
ATOM 1808 C C . LEU A 1 223 ? -43.590 -30.309 47.400 1.00 44.16 223 LEU A C 1
ATOM 1810 O O . LEU A 1 223 ? -43.321 -29.311 46.745 1.00 44.16 223 LEU A O 1
ATOM 1814 N N . SER A 1 224 ? -44.444 -31.261 47.010 1.00 45.84 224 SER A N 1
ATOM 1815 C CA . SER A 1 224 ? -45.751 -31.092 46.353 1.00 45.84 224 SER A CA 1
ATOM 1816 C C . SER A 1 224 ? -45.895 -30.036 45.239 1.00 45.84 224 SER A C 1
ATOM 1818 O O . SER A 1 224 ? -46.043 -28.843 45.486 1.00 45.84 224 SER A O 1
ATOM 1820 N N . GLU A 1 225 ? -46.033 -30.533 44.011 1.00 52.00 225 GLU A N 1
ATOM 1821 C CA . GLU A 1 225 ? -46.055 -29.847 42.709 1.00 52.00 225 GLU A CA 1
ATOM 1822 C C . GLU A 1 225 ? -47.155 -28.795 42.423 1.00 52.00 225 GLU A C 1
ATOM 1824 O O . GLU A 1 225 ? -47.237 -28.348 41.289 1.00 52.00 225 GLU A O 1
ATOM 1829 N N . ASN A 1 226 ? -47.990 -28.337 43.369 1.00 53.28 226 ASN A N 1
ATOM 1830 C CA . ASN A 1 226 ? -49.175 -27.519 43.014 1.00 53.28 226 ASN A CA 1
ATOM 1831 C C . ASN A 1 226 ? -49.488 -26.291 43.892 1.00 53.28 226 ASN A C 1
ATOM 1833 O O . ASN A 1 226 ? -50.626 -25.823 43.906 1.00 53.28 226 ASN A O 1
ATOM 1837 N N . SER A 1 227 ? -48.519 -25.700 44.591 1.00 47.00 227 SER A N 1
ATOM 1838 C CA . SER A 1 227 ? -48.767 -24.441 45.316 1.00 47.00 227 SER A CA 1
ATOM 1839 C C . SER A 1 227 ? -47.634 -23.434 45.138 1.00 47.00 227 SER A C 1
ATOM 1841 O O . SER A 1 227 ? -46.700 -23.380 45.936 1.00 47.00 227 SER A O 1
ATOM 1843 N N . LEU A 1 228 ? -47.746 -22.620 44.084 1.00 43.97 228 LEU A N 1
ATOM 1844 C CA . LEU A 1 228 ? -46.974 -21.388 43.909 1.00 43.97 228 LEU A CA 1
ATOM 1845 C C . LEU A 1 228 ? -47.197 -20.469 45.124 1.00 43.97 228 LEU A C 1
ATOM 1847 O O . LEU A 1 228 ? -48.353 -20.161 45.436 1.00 43.97 228 LEU A O 1
ATOM 1851 N N . PRO A 1 229 ? -46.138 -20.007 45.812 1.00 44.88 229 PRO A N 1
ATOM 1852 C CA . PRO A 1 229 ? -46.295 -19.046 46.886 1.00 44.88 229 PRO A CA 1
ATOM 1853 C C . PRO A 1 229 ? -46.736 -17.710 46.286 1.00 44.88 229 PRO A C 1
ATOM 1855 O O . PRO A 1 229 ? -46.053 -17.114 45.453 1.00 44.88 229 PRO A O 1
ATOM 1858 N N . LEU A 1 230 ? -47.909 -17.257 46.720 1.00 51.19 230 LEU A N 1
ATOM 1859 C CA . LEU A 1 230 ? -48.445 -15.934 46.452 1.00 51.19 230 LEU A CA 1
ATOM 1860 C C . LEU A 1 230 ? -47.527 -14.912 47.143 1.00 51.19 230 LEU A C 1
ATOM 1862 O O . LEU A 1 230 ? -47.684 -14.622 48.328 1.00 51.19 230 LEU A O 1
ATOM 1866 N N . VAL A 1 231 ? -46.514 -14.428 46.420 1.00 46.09 231 VAL A N 1
ATOM 1867 C CA . VAL A 1 231 ? -45.637 -13.344 46.872 1.00 46.09 231 VAL A CA 1
ATOM 1868 C C . VAL A 1 231 ? -46.521 -12.125 47.116 1.00 46.09 231 VAL A C 1
ATOM 1870 O O . VAL A 1 231 ? -47.086 -11.550 46.186 1.00 46.09 231 VAL A O 1
ATOM 1873 N N . GLY A 1 232 ? -46.706 -11.794 48.393 1.00 46.31 232 GLY A N 1
ATOM 1874 C CA . GLY A 1 232 ? -47.571 -10.712 48.832 1.00 46.31 232 GLY A CA 1
ATOM 1875 C C . GLY A 1 232 ? -47.140 -9.384 48.224 1.00 46.31 232 GLY A C 1
ATOM 1876 O O . GLY A 1 232 ? -45.976 -9.016 48.336 1.00 46.31 232 GLY A O 1
ATOM 1877 N N . ASN A 1 233 ? -48.104 -8.708 47.588 1.00 49.62 233 ASN A N 1
ATOM 1878 C CA . ASN A 1 233 ? -48.141 -7.292 47.221 1.00 49.62 233 ASN A CA 1
ATOM 1879 C C . ASN A 1 233 ? -46.779 -6.584 47.283 1.00 49.62 233 ASN A C 1
ATOM 1881 O O . ASN A 1 233 ? -46.547 -5.746 48.159 1.00 49.62 233 ASN A O 1
ATOM 1885 N N . LEU A 1 234 ? -45.891 -6.914 46.336 1.00 49.09 234 LEU A N 1
ATOM 1886 C CA . LEU A 1 234 ? -44.742 -6.070 46.048 1.00 49.09 234 LEU A CA 1
ATOM 1887 C C . LEU A 1 234 ? -45.305 -4.707 45.657 1.00 49.09 234 LEU A C 1
ATOM 1889 O O . LEU A 1 234 ? -46.036 -4.567 44.676 1.00 49.09 234 LEU A O 1
ATOM 1893 N N . LEU A 1 235 ? -45.030 -3.748 46.530 1.00 48.69 235 LEU A N 1
ATOM 1894 C CA . LEU A 1 235 ? -45.510 -2.387 46.473 1.00 48.69 235 LEU A CA 1
ATOM 1895 C C . LEU A 1 235 ? -45.345 -1.785 45.083 1.00 48.69 235 LEU A C 1
ATOM 1897 O O . LEU A 1 235 ? -44.324 -1.960 44.421 1.00 48.69 235 LEU A O 1
ATOM 1901 N N . ALA A 1 236 ? -46.382 -1.049 44.696 1.00 55.22 236 ALA A N 1
ATOM 1902 C CA . ALA A 1 236 ? -46.426 -0.208 43.521 1.00 55.22 236 ALA A CA 1
ATOM 1903 C C . ALA A 1 236 ? -45.099 0.542 43.352 1.00 55.22 236 ALA A C 1
ATOM 1905 O O . ALA A 1 236 ? -44.731 1.352 44.205 1.00 55.22 236 ALA A O 1
ATOM 1906 N N . PHE A 1 237 ? -44.388 0.266 42.255 1.00 61.31 237 PHE A N 1
ATOM 1907 C CA . PHE A 1 237 ? -43.295 1.119 41.814 1.00 61.31 237 PHE A CA 1
ATOM 1908 C C . PHE A 1 237 ? -43.826 2.551 41.785 1.00 61.31 237 PHE A C 1
ATOM 1910 O O . PHE A 1 237 ? -44.839 2.832 41.138 1.00 61.31 237 PHE A O 1
ATOM 1917 N N . THR A 1 238 ? -43.191 3.444 42.541 1.00 79.00 238 THR A N 1
ATOM 1918 C CA . THR A 1 238 ? -43.528 4.863 42.476 1.00 79.00 238 THR A CA 1
ATOM 1919 C C . THR A 1 238 ? -43.360 5.327 41.030 1.00 79.00 238 THR A C 1
ATOM 1921 O O . THR A 1 238 ? -42.522 4.802 40.292 1.00 79.00 238 THR A O 1
ATOM 1924 N N . SER A 1 239 ? -44.184 6.290 40.605 1.00 81.50 239 SER A N 1
ATOM 1925 C CA . SER A 1 239 ? -44.172 6.801 39.226 1.00 81.50 239 SER A CA 1
ATOM 1926 C C . SER A 1 239 ? -42.760 7.179 38.761 1.00 81.50 239 SER A C 1
ATOM 1928 O O . SER A 1 239 ? -42.400 6.922 37.617 1.00 81.50 239 SER A O 1
ATOM 1930 N N . ASP A 1 240 ? -41.939 7.704 39.672 1.00 80.25 240 ASP A N 1
ATOM 1931 C CA . ASP A 1 240 ? -40.555 8.098 39.408 1.00 80.25 240 ASP A CA 1
ATOM 1932 C C . ASP A 1 240 ? -39.658 6.902 39.060 1.00 80.25 240 ASP A C 1
ATOM 1934 O O . ASP A 1 240 ? -38.841 6.978 38.146 1.00 80.25 240 ASP A O 1
ATOM 1938 N N . VAL A 1 241 ? -39.831 5.762 39.737 1.00 76.44 241 VAL A N 1
ATOM 1939 C CA . VAL A 1 241 ? -39.051 4.548 39.451 1.00 76.44 241 VAL A CA 1
ATOM 1940 C C . VAL A 1 241 ? -39.448 3.967 38.095 1.00 76.44 241 VAL A C 1
ATOM 1942 O O . VAL A 1 241 ? -38.578 3.571 37.321 1.00 76.44 241 VAL A O 1
ATOM 1945 N N . MET A 1 242 ? -40.743 3.975 37.763 1.00 81.00 242 MET A N 1
ATOM 1946 C CA . MET A 1 242 ? -41.210 3.583 36.428 1.00 81.00 242 MET A CA 1
ATOM 1947 C C . MET A 1 242 ? -40.664 4.502 35.331 1.00 81.00 242 MET A C 1
ATOM 1949 O O . MET A 1 242 ? -40.287 4.004 34.270 1.00 81.00 242 MET A O 1
ATOM 1953 N N . GLN A 1 243 ? -40.565 5.808 35.591 1.00 87.25 243 GLN A N 1
ATOM 1954 C CA . GLN A 1 243 ? -39.984 6.762 34.648 1.00 87.25 243 GLN A CA 1
ATOM 1955 C C . GLN A 1 243 ? -38.496 6.485 34.416 1.00 87.25 243 GLN A C 1
ATOM 1957 O O . GLN A 1 243 ? -38.065 6.419 33.270 1.00 87.25 243 GLN A O 1
ATOM 1962 N N . VAL A 1 244 ? -37.724 6.211 35.473 1.00 82.88 244 VAL A N 1
ATOM 1963 C CA . VAL A 1 244 ? -36.306 5.839 35.335 1.00 82.88 244 VAL A CA 1
ATOM 1964 C C . VAL A 1 244 ? -36.144 4.570 34.494 1.00 82.88 244 VAL A C 1
ATOM 1966 O O . VAL A 1 244 ? -35.261 4.522 33.639 1.00 82.88 244 VAL A O 1
ATOM 1969 N N . PHE A 1 245 ? -36.999 3.555 34.659 1.00 79.38 245 PHE A N 1
ATOM 1970 C CA . PHE A 1 245 ? -36.957 2.360 33.804 1.00 79.38 245 PHE A CA 1
ATOM 1971 C C . PHE A 1 245 ? -37.279 2.667 32.335 1.00 79.38 245 PHE A C 1
ATOM 1973 O O . PHE A 1 245 ? -36.634 2.113 31.440 1.00 79.38 245 PHE A O 1
ATOM 1980 N N . GLN A 1 246 ? -38.234 3.559 32.072 1.00 87.69 246 GLN A N 1
ATOM 1981 C CA . GLN A 1 246 ? -38.567 4.001 30.714 1.00 87.69 246 GLN A CA 1
ATOM 1982 C C . GLN A 1 246 ? -37.425 4.803 30.078 1.00 87.69 246 GLN A C 1
ATOM 1984 O O . GLN A 1 246 ? -37.031 4.531 28.946 1.00 87.69 246 GLN A O 1
ATOM 1989 N N . ASP A 1 247 ? -36.820 5.725 30.820 1.00 89.94 247 ASP A N 1
ATOM 1990 C CA . ASP A 1 247 ? -35.688 6.518 30.338 1.00 89.94 247 ASP A CA 1
ATOM 1991 C C . ASP A 1 247 ? -34.461 5.630 30.089 1.00 89.94 247 ASP A C 1
ATOM 1993 O O . ASP A 1 247 ? -33.762 5.779 29.086 1.00 89.94 247 ASP A O 1
ATOM 1997 N N . THR A 1 248 ? -34.233 4.641 30.959 1.00 86.88 248 THR A N 1
ATOM 1998 C CA . THR A 1 248 ? -33.135 3.677 30.807 1.00 86.88 248 THR A CA 1
ATOM 1999 C C . THR A 1 248 ? -33.347 2.782 29.588 1.00 86.88 248 THR A C 1
ATOM 2001 O O . THR A 1 248 ? -32.409 2.544 28.831 1.00 86.88 248 THR A O 1
ATOM 2004 N N . THR A 1 249 ? -34.571 2.298 29.356 1.00 89.19 249 THR A N 1
ATOM 2005 C CA . THR A 1 249 ? -34.882 1.487 28.164 1.00 89.19 249 THR A CA 1
ATOM 2006 C C . THR A 1 249 ? -34.735 2.297 26.880 1.00 89.19 249 THR A C 1
ATOM 2008 O O . THR A 1 249 ? -34.128 1.803 25.930 1.00 89.19 249 THR A O 1
ATOM 2011 N N . LYS A 1 250 ? -35.165 3.563 26.883 1.00 93.94 250 LYS A N 1
ATOM 2012 C CA . LYS A 1 250 ? -34.967 4.486 25.761 1.00 93.94 250 LYS A CA 1
ATOM 2013 C C . LYS A 1 250 ? -33.485 4.746 25.470 1.00 93.94 250 LYS A C 1
ATOM 2015 O O . LYS A 1 250 ? -33.067 4.646 24.322 1.00 93.94 250 LYS A O 1
ATOM 2020 N N . LEU A 1 251 ? -32.671 5.004 26.496 1.00 89.00 251 LEU A N 1
ATOM 2021 C CA . LEU A 1 251 ? -31.220 5.188 26.344 1.00 89.00 251 LEU A CA 1
ATOM 2022 C C . LEU A 1 251 ? -30.524 3.936 25.797 1.00 89.00 251 LEU A C 1
ATOM 2024 O O . LEU A 1 251 ? -29.602 4.039 24.986 1.00 89.00 251 LEU A O 1
ATOM 2028 N N . ILE A 1 252 ? -30.958 2.749 26.227 1.00 87.69 252 ILE A N 1
ATOM 2029 C CA . ILE A 1 252 ? -30.445 1.481 25.701 1.00 87.69 252 ILE A CA 1
ATOM 2030 C C . ILE A 1 252 ? -30.768 1.363 24.207 1.00 87.69 252 ILE A C 1
ATOM 2032 O O . ILE A 1 252 ? -29.884 1.026 23.420 1.00 87.69 252 ILE A O 1
ATOM 2036 N N . GLU A 1 253 ? -31.999 1.670 23.803 1.00 93.44 253 GLU A N 1
ATOM 2037 C CA . GLU A 1 253 ? -32.428 1.615 22.402 1.00 93.44 253 GLU A CA 1
ATOM 2038 C C . GLU A 1 253 ? -31.679 2.633 21.523 1.00 93.44 253 GLU A C 1
ATOM 2040 O O . GLU A 1 253 ? -31.144 2.267 20.474 1.00 93.44 253 GLU A O 1
ATOM 2045 N N . GLU A 1 254 ? -31.519 3.873 21.994 1.00 92.94 254 GLU A N 1
ATOM 2046 C CA . GLU A 1 254 ? -30.710 4.902 21.324 1.00 92.94 254 GLU A CA 1
ATOM 2047 C C . GLU A 1 254 ? -29.244 4.461 21.166 1.00 92.94 254 GLU A C 1
ATOM 2049 O O . GLU A 1 254 ? -28.650 4.615 20.095 1.00 92.94 254 GLU A O 1
ATOM 2054 N N . SER A 1 255 ? -28.660 3.836 22.195 1.00 87.00 255 SER A N 1
ATOM 2055 C CA . SER A 1 255 ? -27.298 3.291 22.135 1.00 87.00 255 SER A CA 1
ATOM 2056 C C . SER A 1 255 ? -27.157 2.179 21.085 1.00 87.00 255 SER A C 1
ATOM 2058 O O . SER A 1 255 ? -26.159 2.138 20.353 1.00 87.00 255 SER A O 1
ATOM 2060 N N . TYR A 1 256 ? -28.157 1.300 20.959 1.00 90.94 256 TYR A N 1
ATOM 2061 C CA . TYR A 1 256 ? -28.172 0.256 19.932 1.00 90.94 256 TYR A CA 1
ATOM 2062 C C . TYR A 1 256 ? -28.225 0.835 18.514 1.00 90.94 256 TYR A C 1
ATOM 2064 O O . TYR A 1 256 ? -27.481 0.364 17.646 1.00 90.94 256 TYR A O 1
ATOM 2072 N N . GLU A 1 257 ? -29.034 1.868 18.271 1.00 93.69 257 GLU A N 1
ATOM 2073 C CA . GLU A 1 257 ? -29.117 2.505 16.951 1.00 93.69 257 GLU A CA 1
ATOM 2074 C C . GLU A 1 257 ? -27.837 3.276 16.591 1.00 93.69 257 GLU A C 1
ATOM 2076 O O . GLU A 1 257 ? -27.339 3.128 15.472 1.00 93.69 257 GLU A O 1
ATOM 2081 N N . ILE A 1 258 ? -27.206 3.983 17.539 1.00 87.75 258 ILE A N 1
ATOM 2082 C CA . ILE A 1 258 ? -25.894 4.624 17.311 1.00 87.75 258 ILE A CA 1
ATOM 2083 C C . ILE A 1 258 ? -24.839 3.574 16.942 1.00 87.75 258 ILE A C 1
ATOM 2085 O O . ILE A 1 258 ? -24.092 3.738 15.973 1.00 87.75 258 ILE A O 1
ATOM 2089 N N . LYS A 1 259 ? -24.790 2.454 17.675 1.00 88.44 259 LYS A N 1
ATOM 2090 C CA . LYS A 1 259 ? -23.850 1.358 17.396 1.00 88.44 259 LYS A CA 1
ATOM 2091 C C . LYS A 1 259 ? -24.073 0.760 16.006 1.00 88.44 259 LYS A C 1
ATOM 2093 O O . LYS A 1 259 ? -23.111 0.470 15.293 1.00 88.44 259 LYS A O 1
ATOM 2098 N N . LYS A 1 260 ? -25.330 0.580 15.607 1.00 93.06 260 LYS A N 1
ATOM 2099 C CA . LYS A 1 260 ? -25.716 0.072 14.285 1.00 93.06 260 LYS A CA 1
ATOM 2100 C C . LYS A 1 260 ? -25.327 1.045 13.171 1.00 93.06 260 LYS A C 1
ATOM 2102 O O . LYS A 1 260 ? -24.758 0.609 12.170 1.00 93.06 260 LYS A O 1
ATOM 2107 N N . GLN A 1 261 ? -25.542 2.346 13.364 1.00 90.44 261 GLN A N 1
ATOM 2108 C CA . GLN A 1 261 ? -25.121 3.385 12.421 1.00 90.44 261 GLN A CA 1
ATOM 2109 C C . GLN A 1 261 ? -23.595 3.417 12.259 1.00 90.44 261 GLN A C 1
ATOM 2111 O O . GLN A 1 261 ? -23.102 3.402 11.130 1.00 90.44 261 GLN A O 1
ATOM 2116 N N . ALA A 1 262 ? -22.840 3.365 13.361 1.00 85.06 262 ALA A N 1
ATOM 2117 C CA . ALA A 1 262 ? -21.379 3.300 13.327 1.00 85.06 262 ALA A CA 1
ATOM 2118 C C . ALA A 1 262 ? -20.876 2.043 12.594 1.00 85.06 262 ALA A C 1
ATOM 2120 O O . ALA A 1 262 ? -19.951 2.112 11.786 1.00 85.06 262 ALA A O 1
ATOM 2121 N N . MET A 1 263 ? -21.517 0.890 12.812 1.00 84.38 263 MET A N 1
ATOM 2122 C CA . MET A 1 263 ? -21.142 -0.353 12.135 1.00 84.38 263 MET A CA 1
ATOM 2123 C C . MET A 1 263 ? -21.390 -0.297 10.621 1.00 84.38 263 MET A C 1
ATOM 2125 O O . MET A 1 263 ? -20.612 -0.873 9.860 1.00 84.38 263 MET A O 1
ATOM 2129 N N . ASN A 1 264 ? -22.427 0.414 10.175 1.00 89.00 264 ASN A N 1
ATOM 2130 C CA . ASN A 1 264 ? -22.674 0.646 8.752 1.00 89.00 264 ASN A CA 1
ATOM 2131 C C . ASN A 1 264 ? -21.630 1.594 8.143 1.00 89.00 264 ASN A C 1
ATOM 2133 O O . ASN A 1 264 ? -21.043 1.249 7.123 1.00 89.00 264 ASN A O 1
ATOM 2137 N N . GLN A 1 265 ? -21.280 2.694 8.818 1.00 87.38 265 GLN A N 1
ATOM 2138 C CA . GLN A 1 265 ? -20.215 3.595 8.349 1.00 87.38 265 GLN A CA 1
ATOM 2139 C C . GLN A 1 265 ? -18.861 2.881 8.208 1.00 87.38 265 GLN A C 1
ATOM 2141 O O . GLN A 1 265 ? -18.133 3.123 7.245 1.00 87.38 265 GLN A O 1
ATOM 2146 N N . ILE A 1 266 ? -18.536 1.960 9.127 1.00 82.00 266 ILE A N 1
ATOM 2147 C CA . ILE A 1 266 ? -17.323 1.125 9.054 1.00 82.00 266 ILE A CA 1
ATOM 2148 C C . ILE A 1 266 ? -17.365 0.172 7.849 1.00 82.00 266 ILE A C 1
ATOM 2150 O O . ILE A 1 266 ? -16.334 -0.089 7.225 1.00 82.00 266 ILE A O 1
ATOM 2154 N N . LYS A 1 267 ? -18.537 -0.379 7.511 1.00 87.81 267 LYS A N 1
ATOM 2155 C CA . LYS A 1 267 ? -18.691 -1.224 6.316 1.00 87.81 267 LYS A CA 1
ATOM 2156 C C . LYS A 1 267 ? -18.466 -0.415 5.042 1.00 87.81 267 LYS A C 1
ATOM 2158 O O . LYS A 1 267 ? -17.723 -0.874 4.176 1.00 87.81 267 LYS A O 1
ATOM 2163 N N . ASP A 1 268 ? -19.021 0.789 4.972 1.00 86.12 268 ASP A N 1
ATOM 2164 C CA . ASP A 1 268 ? -18.890 1.663 3.804 1.00 86.12 268 ASP A CA 1
ATOM 2165 C C . ASP A 1 268 ? -17.440 2.133 3.611 1.00 86.12 268 ASP A C 1
ATOM 2167 O O . ASP A 1 268 ? -16.914 2.097 2.498 1.00 86.12 268 ASP A O 1
ATOM 2171 N N . THR A 1 269 ? -16.733 2.473 4.695 1.00 84.56 269 THR A N 1
ATOM 2172 C CA . THR A 1 269 ? -15.299 2.825 4.624 1.00 84.56 269 THR A CA 1
ATOM 2173 C C . THR A 1 269 ? -14.429 1.649 4.190 1.00 84.56 269 THR A C 1
ATOM 2175 O O . THR A 1 269 ? -13.498 1.838 3.405 1.00 84.56 269 THR A O 1
ATOM 2178 N N . LYS A 1 270 ? -14.733 0.424 4.637 1.00 87.44 270 LYS A N 1
ATOM 2179 C CA . LYS A 1 270 ? -14.034 -0.783 4.162 1.00 87.44 270 LYS A CA 1
ATOM 2180 C C . LYS A 1 270 ? -14.275 -1.042 2.678 1.00 87.44 270 LYS A C 1
ATOM 2182 O O . LYS A 1 270 ? -13.325 -1.368 1.971 1.00 87.44 270 LYS A O 1
ATOM 2187 N N . ALA A 1 271 ? -15.508 -0.870 2.203 1.00 86.00 271 ALA A N 1
ATOM 2188 C CA . ALA A 1 271 ? -15.831 -1.004 0.785 1.00 86.00 271 ALA A CA 1
ATOM 2189 C C . ALA A 1 271 ? -15.076 0.037 -0.056 1.00 86.00 271 ALA A C 1
ATOM 2191 O O . ALA A 1 271 ? -14.442 -0.320 -1.047 1.00 86.00 271 ALA A O 1
ATOM 2192 N N . TYR A 1 272 ? -15.047 1.297 0.390 1.00 86.56 272 TYR A N 1
ATOM 2193 C CA . TYR A 1 272 ? -14.286 2.356 -0.273 1.00 86.56 272 TYR A CA 1
ATOM 2194 C C . TYR A 1 272 ? -12.784 2.039 -0.323 1.00 86.56 272 TYR A C 1
ATOM 2196 O O . TYR A 1 272 ? -12.183 2.052 -1.398 1.00 86.56 272 TYR A O 1
ATOM 2204 N N . SER A 1 273 ? -12.180 1.664 0.809 1.00 85.69 273 SER A N 1
ATOM 2205 C CA . SER A 1 273 ? -10.763 1.278 0.869 1.00 85.69 273 SER A CA 1
ATOM 2206 C C . SER A 1 273 ? -10.436 0.117 -0.076 1.00 85.69 273 SER A C 1
ATOM 2208 O O . SER A 1 273 ? -9.430 0.171 -0.785 1.00 85.69 273 SER A O 1
ATOM 2210 N N . LEU A 1 274 ? -11.310 -0.892 -0.161 1.00 90.19 274 LEU A N 1
ATOM 2211 C CA . LEU A 1 274 ? -11.145 -2.012 -1.087 1.00 90.19 274 LEU A CA 1
ATOM 2212 C C . LEU A 1 274 ? -11.154 -1.546 -2.550 1.00 90.19 274 LEU A C 1
ATOM 2214 O O . LEU A 1 274 ? -10.267 -1.928 -3.311 1.00 90.19 274 LEU A O 1
ATOM 2218 N N . THR A 1 275 ? -12.100 -0.681 -2.931 1.00 88.19 275 THR A N 1
ATOM 2219 C CA . THR A 1 275 ? -12.179 -0.151 -4.305 1.00 88.19 275 THR A CA 1
ATOM 2220 C C . THR A 1 275 ? -10.968 0.701 -4.684 1.00 88.19 275 THR A C 1
ATOM 2222 O O . THR A 1 275 ? -10.457 0.581 -5.798 1.00 88.19 275 THR A O 1
ATOM 2225 N N . VAL A 1 276 ? -10.451 1.511 -3.754 1.00 86.44 276 VAL A N 1
ATOM 2226 C CA . VAL A 1 276 ? -9.242 2.317 -3.976 1.00 86.44 276 VAL A CA 1
ATOM 2227 C C . VAL A 1 276 ? -8.026 1.412 -4.168 1.00 86.44 276 VAL A C 1
ATOM 2229 O O . VAL A 1 276 ? -7.286 1.586 -5.134 1.00 86.44 276 VAL A O 1
ATOM 2232 N N . ASN A 1 277 ? -7.852 0.402 -3.312 1.00 81.31 277 ASN A N 1
ATOM 2233 C CA . ASN A 1 277 ? -6.740 -0.543 -3.422 1.00 81.31 277 ASN A CA 1
ATOM 2234 C C . ASN A 1 277 ? -6.794 -1.344 -4.729 1.00 81.31 277 ASN A C 1
ATOM 2236 O O . ASN A 1 277 ? -5.769 -1.514 -5.385 1.00 81.31 277 ASN A O 1
ATOM 2240 N N . GLN A 1 278 ? -7.985 -1.776 -5.150 1.00 87.44 278 GLN A N 1
ATOM 2241 C CA . GLN A 1 278 ? -8.172 -2.466 -6.425 1.00 87.44 278 GLN A CA 1
ATOM 2242 C C . GLN A 1 278 ? -7.850 -1.553 -7.620 1.00 87.44 278 GLN A C 1
ATOM 2244 O O . GLN A 1 278 ? -7.187 -1.986 -8.560 1.00 87.44 278 GLN A O 1
ATOM 2249 N N . SER A 1 279 ? -8.235 -0.271 -7.568 1.00 89.75 279 SER A N 1
ATOM 2250 C CA . SER A 1 279 ? -7.871 0.702 -8.606 1.00 89.75 279 SER A CA 1
ATOM 2251 C C . SER A 1 279 ? -6.365 0.967 -8.667 1.00 89.75 279 SER A C 1
ATOM 2253 O O . SER A 1 279 ? -5.828 1.122 -9.764 1.00 89.75 279 SER A O 1
ATOM 2255 N N . ILE A 1 280 ? -5.682 1.033 -7.522 1.00 83.81 280 ILE A N 1
ATOM 2256 C CA . ILE A 1 280 ? -4.225 1.209 -7.470 1.00 83.81 280 ILE A CA 1
ATOM 2257 C C . ILE A 1 280 ? -3.528 -0.017 -8.057 1.00 83.81 280 ILE A C 1
ATOM 2259 O O . ILE A 1 280 ? -2.642 0.145 -8.892 1.00 83.81 280 ILE A O 1
ATOM 2263 N N . ALA A 1 281 ? -3.952 -1.225 -7.675 1.00 81.06 281 ALA A N 1
ATOM 2264 C CA . ALA A 1 281 ? -3.408 -2.466 -8.217 1.00 81.06 281 ALA A CA 1
ATOM 2265 C C . ALA A 1 281 ? -3.560 -2.535 -9.744 1.00 81.06 281 ALA A C 1
ATOM 2267 O O . ALA A 1 281 ? -2.589 -2.835 -10.432 1.00 81.06 281 ALA A O 1
ATOM 2268 N N . GLN A 1 282 ? -4.733 -2.169 -10.276 1.00 86.00 282 GLN A N 1
ATOM 2269 C CA . GLN A 1 282 ? -4.955 -2.125 -11.722 1.00 86.00 282 GLN A CA 1
ATOM 2270 C C . GLN A 1 282 ? -4.030 -1.118 -12.412 1.00 86.00 282 GLN A C 1
ATOM 2272 O O . GLN A 1 282 ? -3.364 -1.462 -13.379 1.00 86.00 282 GLN A O 1
ATOM 2277 N N . LYS A 1 283 ? -3.917 0.108 -11.883 1.00 85.25 283 LYS A N 1
ATOM 2278 C CA . LYS A 1 283 ? -3.024 1.124 -12.464 1.00 85.25 283 LYS A CA 1
ATOM 2279 C C . LYS A 1 283 ? -1.559 0.700 -12.431 1.00 85.25 283 LYS A C 1
ATOM 2281 O O . LYS A 1 283 ? -0.816 1.041 -13.342 1.00 85.25 283 LYS A O 1
ATOM 2286 N N . LEU A 1 284 ? -1.130 -0.003 -11.384 1.00 77.38 284 LEU A N 1
ATOM 2287 C CA . LEU A 1 284 ? 0.227 -0.537 -11.307 1.00 77.38 284 LEU A CA 1
ATOM 2288 C C . LEU A 1 284 ? 0.451 -1.645 -12.336 1.00 77.38 284 LEU A C 1
ATOM 2290 O O . LEU A 1 284 ? 1.491 -1.629 -12.982 1.00 77.38 284 LEU A O 1
ATOM 2294 N N . ALA A 1 285 ? -0.516 -2.546 -12.526 1.00 76.94 285 ALA A N 1
ATOM 2295 C CA . ALA A 1 285 ? -0.459 -3.548 -13.585 1.00 76.94 285 ALA A CA 1
ATOM 2296 C C . ALA A 1 285 ? -0.349 -2.880 -14.964 1.00 76.94 285 ALA A C 1
ATOM 2298 O O . ALA A 1 285 ? 0.584 -3.176 -15.698 1.00 76.94 285 ALA A O 1
ATOM 2299 N N . ASP A 1 286 ? -1.198 -1.890 -15.254 1.00 76.81 286 ASP A N 1
ATOM 2300 C CA . ASP A 1 286 ? -1.169 -1.160 -16.526 1.00 76.81 286 ASP A CA 1
ATOM 2301 C C . ASP A 1 286 ? 0.170 -0.433 -16.742 1.00 76.81 286 ASP A C 1
ATOM 2303 O O . ASP A 1 286 ? 0.703 -0.431 -17.848 1.00 76.81 286 ASP A O 1
ATOM 2307 N N . ILE A 1 287 ? 0.746 0.174 -15.694 1.00 74.50 287 ILE A N 1
ATOM 2308 C CA . ILE A 1 287 ? 2.065 0.823 -15.766 1.00 74.50 287 ILE A CA 1
ATOM 2309 C C . ILE A 1 287 ? 3.167 -0.205 -16.007 1.00 74.50 287 ILE A C 1
ATOM 2311 O O . ILE A 1 287 ? 4.081 0.092 -16.765 1.00 74.50 287 ILE A O 1
ATOM 2315 N N . ILE A 1 288 ? 3.110 -1.380 -15.378 1.00 72.69 288 ILE A N 1
ATOM 2316 C CA . ILE A 1 288 ? 4.095 -2.445 -15.590 1.00 72.69 288 ILE A CA 1
ATOM 2317 C C . ILE A 1 288 ? 3.984 -2.960 -17.026 1.00 72.69 288 ILE A C 1
ATOM 2319 O O . ILE A 1 288 ? 4.989 -2.962 -17.725 1.00 72.69 288 ILE A O 1
ATOM 2323 N N . THR A 1 289 ? 2.782 -3.273 -17.510 1.00 76.44 289 THR A N 1
ATOM 2324 C CA . THR A 1 289 ? 2.552 -3.694 -18.900 1.00 76.44 289 THR A CA 1
ATOM 2325 C C . THR A 1 289 ? 3.008 -2.623 -19.897 1.00 76.44 289 THR A C 1
ATOM 2327 O O . THR A 1 289 ? 3.681 -2.934 -20.873 1.00 76.44 289 THR A O 1
ATOM 2330 N N . LEU A 1 290 ? 2.731 -1.339 -19.633 1.00 75.81 290 LEU A N 1
ATOM 2331 C CA . LEU A 1 290 ? 3.180 -0.226 -20.482 1.00 75.81 290 LEU A CA 1
ATOM 2332 C C . LEU A 1 290 ? 4.698 -0.004 -20.409 1.00 75.81 290 LEU A C 1
ATOM 2334 O O . LEU A 1 290 ? 5.329 0.384 -21.390 1.00 75.81 290 LEU A O 1
ATOM 2338 N N . ALA A 1 291 ? 5.291 -0.207 -19.235 1.00 68.88 291 ALA A N 1
ATOM 2339 C CA . ALA A 1 291 ? 6.724 -0.090 -19.036 1.00 68.88 291 ALA A CA 1
ATOM 2340 C C . ALA A 1 291 ? 7.468 -1.294 -19.612 1.00 68.88 291 ALA A C 1
ATOM 2342 O O . ALA A 1 291 ? 8.645 -1.160 -19.896 1.00 68.88 291 ALA A O 1
ATOM 2343 N N . MET A 1 292 ? 6.841 -2.446 -19.839 1.00 69.69 292 MET A N 1
ATOM 2344 C CA . MET A 1 292 ? 7.482 -3.608 -20.462 1.00 69.69 292 MET A CA 1
ATOM 2345 C C . MET A 1 292 ? 7.257 -3.624 -21.978 1.00 69.69 292 MET A C 1
ATOM 2347 O O . MET A 1 292 ? 6.750 -4.576 -22.561 1.00 69.69 292 MET A O 1
ATOM 2351 N N . ASN A 1 293 ? 7.688 -2.548 -22.641 1.00 78.50 293 ASN A N 1
ATOM 2352 C CA . ASN A 1 293 ? 7.765 -2.508 -24.099 1.00 78.50 293 ASN A CA 1
ATOM 2353 C C . ASN A 1 293 ? 8.773 -3.545 -24.626 1.00 78.50 293 ASN A C 1
ATOM 2355 O O . ASN A 1 293 ? 9.743 -3.889 -23.949 1.00 78.50 293 ASN A O 1
ATOM 2359 N N . LYS A 1 294 ? 8.591 -3.993 -25.877 1.00 77.94 294 LYS A N 1
ATOM 2360 C CA . LYS A 1 294 ? 9.505 -4.931 -26.568 1.00 77.94 294 LYS A CA 1
ATOM 2361 C C . LYS A 1 294 ? 10.978 -4.515 -26.479 1.00 77.94 294 LYS A C 1
ATOM 2363 O O . LYS A 1 294 ? 11.851 -5.363 -26.316 1.00 77.94 294 LYS A O 1
ATOM 2368 N N . GLU A 1 295 ? 11.235 -3.212 -26.511 1.00 83.00 295 GLU A N 1
ATOM 2369 C CA . GLU A 1 295 ? 12.567 -2.619 -26.365 1.00 83.00 295 GLU A CA 1
ATOM 2370 C C . GLU A 1 295 ? 13.223 -2.956 -25.015 1.00 83.00 295 GLU A C 1
ATOM 2372 O O . GLU A 1 295 ? 14.424 -3.220 -24.956 1.00 83.00 295 GLU A O 1
ATOM 2377 N N . ASN A 1 296 ? 12.438 -3.049 -23.939 1.00 87.19 296 ASN A N 1
ATOM 2378 C CA . ASN A 1 296 ? 12.948 -3.367 -22.607 1.00 87.19 296 ASN A CA 1
ATOM 2379 C C . ASN A 1 296 ? 13.315 -4.843 -22.461 1.00 87.19 296 ASN A C 1
ATOM 2381 O O . ASN A 1 296 ? 14.316 -5.150 -21.813 1.00 87.19 296 ASN A O 1
ATOM 2385 N N . PHE A 1 297 ? 12.586 -5.751 -23.121 1.00 92.25 297 PHE A N 1
ATOM 2386 C CA . PHE A 1 297 ? 13.027 -7.144 -23.236 1.00 92.25 297 PHE A CA 1
ATOM 2387 C C . PHE A 1 297 ? 14.353 -7.233 -23.991 1.00 92.25 297 PHE A C 1
ATOM 2389 O O . PHE A 1 297 ? 15.264 -7.929 -23.546 1.00 92.25 297 PHE A O 1
ATOM 2396 N N . HIS A 1 298 ? 14.493 -6.485 -25.087 1.00 91.50 298 HIS A N 1
ATOM 2397 C CA . HIS A 1 298 ? 15.709 -6.479 -25.896 1.00 91.50 298 HIS A CA 1
ATOM 2398 C C . HIS A 1 298 ? 16.921 -5.981 -25.095 1.00 91.50 298 HIS A C 1
ATOM 2400 O O . HIS A 1 298 ? 17.954 -6.651 -25.047 1.00 91.50 298 HIS A O 1
ATOM 2406 N N . PHE A 1 299 ? 16.769 -4.866 -24.374 1.00 91.50 299 PHE A N 1
ATOM 2407 C CA . PHE A 1 299 ? 17.809 -4.329 -23.495 1.00 91.50 299 PHE A CA 1
ATOM 2408 C C . PHE A 1 299 ? 18.174 -5.300 -22.364 1.00 91.50 299 PHE A C 1
ATOM 2410 O O . PHE A 1 299 ? 19.352 -5.563 -22.122 1.00 91.50 299 PHE A O 1
ATOM 2417 N N . TYR A 1 300 ? 17.175 -5.884 -21.698 1.00 94.25 300 TYR A N 1
ATOM 2418 C CA . TYR A 1 300 ? 17.399 -6.843 -20.619 1.00 94.25 300 TYR A CA 1
ATOM 2419 C C . TYR A 1 300 ? 18.170 -8.081 -21.093 1.00 94.25 300 TYR A C 1
ATOM 2421 O O . TYR A 1 300 ? 19.164 -8.481 -20.479 1.00 94.25 300 TYR A O 1
ATOM 2429 N N . ILE A 1 301 ? 17.744 -8.663 -22.217 1.00 95.62 301 ILE A N 1
ATOM 2430 C CA . ILE A 1 301 ? 18.381 -9.837 -22.818 1.00 95.62 301 ILE A CA 1
ATOM 2431 C C . ILE A 1 301 ? 19.804 -9.490 -23.268 1.00 95.62 301 ILE A C 1
ATOM 2433 O O . ILE A 1 301 ? 20.712 -10.291 -23.032 1.00 95.62 301 ILE A O 1
ATOM 2437 N N . LYS A 1 302 ? 20.038 -8.288 -23.818 1.00 95.00 302 LYS A N 1
ATOM 2438 C CA . LYS A 1 302 ? 21.381 -7.792 -24.169 1.00 95.00 302 LYS A CA 1
ATOM 2439 C C . LYS A 1 302 ? 22.306 -7.781 -22.953 1.00 95.00 302 LYS A C 1
ATOM 2441 O O . LYS A 1 302 ? 23.375 -8.390 -22.995 1.00 95.00 302 LYS A O 1
ATOM 2446 N N . VAL A 1 303 ? 21.880 -7.167 -21.847 1.00 95.00 303 VAL A N 1
ATOM 2447 C CA . VAL A 1 303 ? 22.677 -7.081 -20.608 1.00 95.00 303 VAL A CA 1
ATOM 2448 C C . VAL A 1 303 ? 22.973 -8.469 -20.035 1.00 95.00 303 VAL A C 1
ATOM 2450 O O . VAL A 1 303 ? 24.120 -8.777 -19.717 1.00 95.00 303 VAL A O 1
ATOM 2453 N N . ARG A 1 304 ? 21.967 -9.343 -19.934 1.00 97.06 304 ARG A N 1
ATOM 2454 C CA . ARG A 1 304 ? 22.145 -10.701 -19.388 1.00 97.06 304 ARG A CA 1
ATOM 2455 C C . ARG A 1 304 ? 23.039 -11.575 -20.264 1.00 97.06 304 ARG A C 1
ATOM 2457 O O . ARG A 1 304 ? 23.848 -12.340 -19.742 1.00 97.06 304 ARG A O 1
ATOM 2464 N N . THR A 1 305 ? 22.942 -11.419 -21.581 1.00 97.12 305 THR A N 1
ATOM 2465 C CA . THR A 1 305 ? 23.816 -12.112 -22.534 1.00 97.12 305 THR A CA 1
ATOM 2466 C C . THR A 1 305 ? 25.266 -11.643 -22.395 1.00 97.12 305 THR A C 1
ATOM 2468 O O . THR A 1 305 ? 26.167 -12.479 -22.395 1.00 97.12 305 THR A O 1
ATOM 2471 N N . ALA A 1 306 ? 25.506 -10.340 -22.198 1.00 94.56 306 ALA A N 1
ATOM 2472 C CA . ALA A 1 306 ? 26.846 -9.796 -21.949 1.00 94.56 306 ALA A CA 1
ATOM 2473 C C . ALA A 1 306 ? 27.481 -10.330 -20.648 1.00 94.56 306 ALA A C 1
ATOM 2475 O O . ALA A 1 306 ? 28.700 -10.446 -20.550 1.00 94.56 306 ALA A O 1
ATOM 2476 N N . LEU A 1 307 ? 26.657 -10.726 -19.671 1.00 96.06 307 LEU A N 1
ATOM 2477 C CA . LEU A 1 307 ? 27.080 -11.415 -18.445 1.00 96.06 307 LEU A CA 1
ATOM 2478 C C . LEU A 1 307 ? 27.295 -12.932 -18.627 1.00 96.06 307 LEU A C 1
ATOM 2480 O O . LEU A 1 307 ? 27.524 -13.634 -17.644 1.00 96.06 307 LEU A O 1
ATOM 2484 N N . ASN A 1 308 ? 27.237 -13.449 -19.860 1.00 96.69 308 ASN A N 1
ATOM 2485 C CA . ASN A 1 308 ? 27.356 -14.873 -20.199 1.00 96.69 308 ASN A CA 1
ATOM 2486 C C . ASN A 1 308 ? 26.303 -15.786 -19.542 1.00 96.69 308 ASN A C 1
ATOM 2488 O O . ASN A 1 308 ? 26.545 -16.980 -19.357 1.00 96.69 308 ASN A O 1
ATOM 2492 N N . ILE A 1 309 ? 25.122 -15.257 -19.216 1.00 97.50 309 ILE A N 1
ATOM 2493 C CA . ILE A 1 309 ? 23.999 -16.065 -18.719 1.00 97.50 309 ILE A CA 1
ATOM 2494 C C . ILE A 1 309 ? 23.363 -16.811 -19.903 1.00 97.50 309 ILE A C 1
ATOM 2496 O O . ILE A 1 309 ? 23.263 -16.270 -21.010 1.00 97.50 309 ILE A O 1
ATOM 2500 N N . GLN A 1 310 ? 22.961 -18.072 -19.710 1.00 98.00 310 GLN A N 1
ATOM 2501 C CA . GLN A 1 310 ? 22.356 -18.859 -20.787 1.00 98.00 310 GLN A CA 1
ATOM 2502 C C . GLN A 1 310 ? 20.928 -18.387 -21.086 1.00 98.00 310 GLN A C 1
ATOM 2504 O O . GLN A 1 310 ? 20.183 -18.010 -20.187 1.00 98.00 310 GLN A O 1
ATOM 2509 N N . ALA A 1 311 ? 20.518 -18.466 -22.356 1.00 98.06 311 ALA A N 1
ATOM 2510 C CA . ALA A 1 311 ? 19.192 -18.028 -22.802 1.00 98.06 311 ALA A CA 1
ATOM 2511 C C . ALA A 1 311 ? 18.041 -18.728 -22.057 1.00 98.06 311 ALA A C 1
ATOM 2513 O O . ALA A 1 311 ? 17.011 -18.109 -21.799 1.00 98.06 311 ALA A O 1
ATOM 2514 N N . LYS A 1 312 ? 18.239 -19.991 -21.652 1.00 98.12 312 LYS A N 1
ATOM 2515 C CA . LYS A 1 312 ? 17.276 -20.745 -20.843 1.00 98.12 312 LYS A CA 1
ATOM 2516 C C . LYS A 1 312 ? 17.027 -20.092 -19.480 1.00 98.12 312 LYS A C 1
ATOM 2518 O O . LYS A 1 312 ? 15.873 -19.890 -19.120 1.00 98.12 312 LYS A O 1
ATOM 2523 N N . ASP A 1 313 ? 18.088 -19.712 -18.772 1.00 97.81 313 ASP A N 1
ATOM 2524 C CA . ASP A 1 313 ? 17.979 -19.071 -17.457 1.00 97.81 313 ASP A CA 1
ATOM 2525 C C . ASP A 1 313 ? 17.336 -17.679 -17.581 1.00 97.81 313 ASP A C 1
ATOM 2527 O O . ASP A 1 313 ? 16.496 -17.298 -16.767 1.00 97.81 313 ASP A O 1
ATOM 2531 N N . ILE A 1 314 ? 17.671 -16.941 -18.649 1.00 97.69 314 ILE A N 1
ATOM 2532 C CA . ILE A 1 314 ? 17.055 -15.641 -18.961 1.00 97.69 314 ILE A CA 1
ATOM 2533 C C . ILE A 1 314 ? 15.548 -15.805 -19.211 1.00 97.69 314 ILE A C 1
ATOM 2535 O O . ILE A 1 314 ? 14.755 -15.016 -18.702 1.00 97.69 314 ILE A O 1
ATOM 2539 N N . HIS A 1 315 ? 15.142 -16.823 -19.974 1.00 97.62 315 HIS A N 1
ATOM 2540 C CA . HIS A 1 315 ? 13.732 -17.113 -20.236 1.00 97.62 315 HIS A CA 1
ATOM 2541 C C . HIS A 1 315 ? 12.978 -17.506 -18.963 1.00 97.62 315 HIS A C 1
ATOM 2543 O O . HIS A 1 315 ? 11.869 -17.030 -18.754 1.00 97.62 315 HIS A O 1
ATOM 2549 N N . GLU A 1 316 ? 13.553 -18.355 -18.106 1.00 97.19 316 GLU A N 1
ATOM 2550 C CA . GLU A 1 316 ? 12.934 -18.733 -16.828 1.00 97.19 316 GLU A CA 1
ATOM 2551 C C . GLU A 1 316 ? 12.728 -17.509 -15.921 1.00 97.19 316 GLU A C 1
ATOM 2553 O O . GLU A 1 316 ? 11.651 -17.342 -15.348 1.00 97.19 316 GLU A O 1
ATOM 2558 N N . GLU A 1 317 ? 13.708 -16.603 -15.854 1.00 96.69 317 GLU A N 1
ATOM 2559 C CA . GLU A 1 317 ? 13.606 -15.356 -15.088 1.00 96.69 317 GLU A CA 1
ATOM 2560 C C . GLU A 1 317 ? 12.563 -14.388 -15.674 1.00 96.69 317 GLU A C 1
ATOM 2562 O O . GLU A 1 317 ? 11.779 -13.784 -14.934 1.00 96.69 317 GLU A O 1
ATOM 2567 N N . LEU A 1 318 ? 12.500 -14.263 -17.003 1.00 94.62 318 LEU A N 1
ATOM 2568 C CA . LEU A 1 318 ? 11.481 -13.449 -17.669 1.00 94.62 318 LEU A CA 1
ATOM 2569 C C . LEU A 1 318 ? 10.080 -14.049 -17.527 1.00 94.62 318 LEU A C 1
ATOM 2571 O O . LEU A 1 318 ? 9.143 -13.304 -17.273 1.00 94.62 318 LEU A O 1
ATOM 2575 N N . CYS A 1 319 ? 9.931 -15.369 -17.613 1.00 95.06 319 CYS A N 1
ATOM 2576 C CA . CYS A 1 319 ? 8.652 -16.052 -17.424 1.00 95.06 319 CYS A CA 1
ATOM 2577 C C . CYS A 1 319 ? 8.165 -15.917 -15.975 1.00 95.06 319 CYS A C 1
ATOM 2579 O O . CYS A 1 319 ? 6.983 -15.684 -15.731 1.00 95.06 319 CYS A O 1
ATOM 2581 N N . PHE A 1 320 ? 9.084 -15.959 -15.004 1.00 93.00 320 PHE A N 1
ATOM 2582 C CA . PHE A 1 320 ? 8.765 -15.702 -13.600 1.00 93.00 320 PHE A CA 1
ATOM 2583 C C . PHE A 1 320 ? 8.288 -14.262 -13.352 1.00 93.00 320 PHE A C 1
ATOM 2585 O O . PHE A 1 320 ? 7.407 -14.041 -12.524 1.00 93.00 320 PHE A O 1
ATOM 2592 N N . THR A 1 321 ? 8.865 -13.280 -14.050 1.00 88.94 321 THR A N 1
ATOM 2593 C CA . THR A 1 321 ? 8.566 -11.853 -13.837 1.00 88.94 321 THR A CA 1
ATOM 2594 C C . THR A 1 321 ? 7.399 -11.332 -14.677 1.00 88.94 321 THR A C 1
ATOM 2596 O O . THR A 1 321 ? 6.637 -10.503 -14.184 1.00 88.94 321 THR A O 1
ATOM 2599 N N . CYS A 1 322 ? 7.240 -11.813 -15.912 1.00 89.00 322 CYS A N 1
ATOM 2600 C CA . CYS A 1 322 ? 6.316 -11.266 -16.915 1.00 89.00 322 CYS A CA 1
ATOM 2601 C C . CYS A 1 322 ? 5.197 -12.241 -17.319 1.00 89.00 322 CYS A C 1
ATOM 2603 O O . CYS A 1 322 ? 4.259 -11.842 -18.006 1.00 89.00 322 CYS A O 1
ATOM 2605 N N . GLY A 1 323 ? 5.272 -13.512 -16.910 1.00 89.19 323 GLY A N 1
ATOM 2606 C CA . GLY A 1 323 ? 4.256 -14.518 -17.220 1.00 89.19 323 GLY A CA 1
ATOM 2607 C C . GLY A 1 323 ? 4.138 -14.812 -18.718 1.00 89.19 323 GLY A C 1
ATOM 2608 O O . GLY A 1 323 ? 5.122 -15.144 -19.376 1.00 89.19 323 GLY A O 1
ATOM 2609 N N . ASP A 1 324 ? 2.919 -14.709 -19.250 1.00 89.62 324 ASP A N 1
ATOM 2610 C CA . ASP A 1 324 ? 2.588 -15.092 -20.630 1.00 89.62 324 ASP A CA 1
ATOM 2611 C C . ASP A 1 324 ? 3.072 -14.079 -21.687 1.00 89.62 324 ASP A C 1
ATOM 2613 O O . ASP A 1 324 ? 3.092 -14.387 -22.878 1.00 89.62 324 ASP A O 1
ATOM 2617 N N . GLU A 1 325 ? 3.477 -12.873 -21.274 1.00 88.94 325 GLU A N 1
ATOM 2618 C CA . GLU A 1 325 ? 3.993 -11.832 -22.179 1.00 88.94 325 GLU A CA 1
ATOM 2619 C C . GLU A 1 325 ? 5.474 -12.038 -22.545 1.00 88.94 325 GLU A C 1
ATOM 2621 O O . GLU A 1 325 ? 6.031 -11.310 -23.371 1.00 88.94 325 GLU A O 1
ATOM 2626 N N . THR A 1 326 ? 6.132 -13.034 -21.947 1.00 93.31 326 THR A N 1
ATOM 2627 C CA . THR A 1 326 ? 7.543 -13.336 -22.189 1.00 93.31 326 THR A CA 1
ATOM 2628 C C . THR A 1 326 ? 7.782 -13.801 -23.633 1.00 93.31 326 THR A C 1
ATOM 2630 O O . THR A 1 326 ? 7.090 -14.700 -24.120 1.00 93.31 326 THR A O 1
ATOM 2633 N N . PRO A 1 327 ? 8.795 -13.250 -24.336 1.00 95.19 327 PRO A N 1
ATOM 2634 C CA . PRO A 1 327 ? 9.207 -13.764 -25.637 1.00 95.19 327 PRO A CA 1
ATOM 2635 C C . PRO A 1 327 ? 9.540 -15.253 -25.564 1.00 95.19 327 PRO A C 1
ATOM 2637 O O . PRO A 1 327 ? 10.154 -15.712 -24.603 1.00 95.19 327 PRO A O 1
ATOM 2640 N N . SER A 1 328 ? 9.181 -16.004 -26.605 1.00 96.81 328 SER A N 1
ATOM 2641 C CA . SER A 1 328 ? 9.458 -17.441 -26.637 1.00 96.81 328 SER A CA 1
ATOM 2642 C C . SER A 1 328 ? 10.949 -17.726 -26.429 1.00 96.81 328 SER A C 1
ATOM 2644 O O . SER A 1 328 ? 11.798 -16.976 -26.918 1.00 96.81 328 SER A O 1
ATOM 2646 N N . LEU A 1 329 ? 11.280 -18.839 -25.765 1.00 97.38 329 LEU A N 1
ATOM 2647 C CA . LEU A 1 329 ? 12.670 -19.257 -25.542 1.00 97.38 329 LEU A CA 1
ATOM 2648 C C . LEU A 1 329 ? 13.513 -19.202 -26.827 1.00 97.38 329 LEU A C 1
ATOM 2650 O O . LEU A 1 329 ? 14.633 -18.703 -26.804 1.00 97.38 329 LEU A O 1
ATOM 2654 N N . LYS A 1 330 ? 12.943 -19.635 -27.958 1.00 97.75 330 LYS A N 1
ATOM 2655 C CA . LYS A 1 330 ? 13.602 -19.596 -29.268 1.00 97.75 330 LYS A CA 1
ATOM 2656 C C . LYS A 1 330 ? 13.979 -18.170 -29.695 1.00 97.75 330 LYS A C 1
ATOM 2658 O O . LYS A 1 330 ? 15.082 -17.950 -30.179 1.00 97.75 330 LYS A O 1
ATOM 2663 N N . THR A 1 331 ? 13.089 -17.199 -29.485 1.00 96.19 331 THR A N 1
ATOM 2664 C CA . THR A 1 331 ? 13.355 -15.779 -29.772 1.00 96.19 331 THR A CA 1
ATOM 2665 C C . THR A 1 331 ? 14.494 -15.243 -28.904 1.00 96.19 331 THR A C 1
ATOM 2667 O O . THR A 1 331 ? 15.372 -14.544 -29.399 1.00 96.19 331 THR A O 1
ATOM 2670 N N . ILE A 1 332 ? 14.519 -15.610 -27.619 1.00 97.19 332 ILE A N 1
ATOM 2671 C CA . ILE A 1 332 ? 15.593 -15.209 -26.698 1.00 97.19 332 ILE A CA 1
ATOM 2672 C C . ILE A 1 332 ? 16.929 -15.831 -27.122 1.00 97.19 332 ILE A C 1
ATOM 2674 O O . ILE A 1 332 ? 17.947 -15.147 -27.108 1.00 97.19 332 ILE A O 1
ATOM 2678 N N . GLU A 1 333 ? 16.944 -17.098 -27.541 1.00 97.69 333 GLU A N 1
ATOM 2679 C CA . GLU A 1 333 ? 18.145 -17.757 -28.071 1.00 97.69 333 GLU A CA 1
ATOM 2680 C C . GLU A 1 333 ? 18.691 -17.061 -29.325 1.00 97.69 333 GLU A C 1
ATOM 2682 O O . GLU A 1 333 ? 19.903 -16.848 -29.421 1.00 97.69 333 GLU A O 1
ATOM 2687 N N . GLU A 1 334 ? 17.811 -16.683 -30.257 1.00 95.88 334 GLU A N 1
ATOM 2688 C CA . GLU A 1 334 ? 18.159 -15.939 -31.475 1.00 95.88 334 GLU A CA 1
ATOM 2689 C C . GLU A 1 334 ? 18.761 -14.567 -31.135 1.00 95.88 334 GLU A C 1
ATOM 2691 O O . GLU A 1 334 ? 19.865 -14.257 -31.586 1.00 95.88 334 GLU A O 1
ATOM 2696 N N . TRP A 1 335 ? 18.120 -13.793 -30.256 1.00 95.62 335 TRP A N 1
ATOM 2697 C CA . TRP A 1 335 ? 18.633 -12.491 -29.813 1.00 95.62 335 TRP A CA 1
ATOM 2698 C C . TRP A 1 335 ? 19.945 -12.604 -29.031 1.00 95.62 335 TRP A C 1
ATOM 2700 O O . TRP A 1 335 ? 20.905 -11.893 -29.320 1.00 95.62 335 TRP A O 1
ATOM 2710 N N . SER A 1 336 ? 20.052 -13.540 -28.085 1.00 96.69 336 SER A N 1
ATOM 2711 C CA . SER A 1 336 ? 21.303 -13.799 -27.362 1.00 96.69 336 SER A CA 1
ATOM 2712 C C . SER A 1 336 ? 22.434 -14.234 -28.296 1.00 96.69 336 SER A C 1
ATOM 2714 O O . SER A 1 336 ? 23.605 -13.952 -28.032 1.00 96.69 336 SER A O 1
ATOM 2716 N N . LYS A 1 337 ? 22.127 -14.944 -29.387 1.00 96.44 337 LYS A N 1
ATOM 2717 C CA . LYS A 1 337 ? 23.115 -15.265 -30.420 1.00 96.44 337 LYS A CA 1
ATOM 2718 C C . LYS A 1 337 ? 23.560 -13.998 -31.158 1.00 96.44 337 LYS A C 1
ATOM 2720 O O . LYS A 1 337 ? 24.762 -13.768 -31.236 1.00 96.44 337 LYS A O 1
ATOM 2725 N N . TRP A 1 338 ? 22.628 -13.159 -31.610 1.00 94.69 338 TRP A N 1
ATOM 2726 C CA . TRP A 1 338 ? 22.941 -11.894 -32.289 1.00 94.69 338 TRP A CA 1
ATOM 2727 C C . TRP A 1 338 ? 23.780 -10.943 -31.429 1.00 94.69 338 TRP A C 1
ATOM 2729 O O . TRP A 1 338 ? 24.778 -10.405 -31.908 1.00 94.69 338 TRP A O 1
ATOM 2739 N N . PHE A 1 339 ? 23.456 -10.807 -30.140 1.00 94.81 339 PHE A N 1
ATOM 2740 C CA . PHE A 1 339 ? 24.227 -9.967 -29.220 1.00 94.81 339 PHE A CA 1
ATOM 2741 C C . PHE A 1 339 ? 25.650 -10.482 -28.985 1.00 94.81 339 PHE A C 1
ATOM 2743 O O . PHE A 1 339 ? 26.568 -9.679 -28.844 1.00 94.81 339 PHE A O 1
ATOM 2750 N N . ARG A 1 340 ? 25.867 -11.805 -28.979 1.00 94.62 340 ARG A N 1
ATOM 2751 C CA . ARG A 1 340 ? 27.223 -12.384 -28.903 1.00 94.62 340 ARG A CA 1
ATOM 2752 C C . ARG A 1 340 ? 28.044 -12.152 -30.165 1.00 94.62 340 ARG A C 1
ATOM 2754 O O . ARG A 1 340 ? 29.265 -12.085 -30.085 1.00 94.62 340 ARG A O 1
ATOM 2761 N N . GLU A 1 341 ? 27.384 -12.035 -31.311 1.00 95.31 341 GLU A N 1
ATOM 2762 C CA . GLU A 1 341 ? 28.010 -11.711 -32.596 1.00 95.31 341 GLU A CA 1
ATOM 2763 C C . GLU A 1 341 ? 28.274 -10.200 -32.761 1.00 95.31 341 GLU A C 1
ATOM 2765 O O . GLU A 1 341 ? 28.710 -9.772 -33.828 1.00 95.31 341 GLU A O 1
ATOM 2770 N N . SER A 1 342 ? 28.032 -9.393 -31.717 1.00 89.56 342 SER A N 1
ATOM 2771 C CA . SER A 1 342 ? 28.197 -7.931 -31.704 1.00 89.56 342 SER A CA 1
ATOM 2772 C C . SER A 1 342 ? 27.412 -7.197 -32.797 1.00 89.56 342 SER A C 1
ATOM 2774 O O . SER A 1 342 ? 27.807 -6.115 -33.231 1.00 89.56 342 SER A O 1
ATOM 2776 N N . ARG A 1 343 ? 26.276 -7.753 -33.236 1.00 80.75 343 ARG A N 1
ATOM 2777 C CA . ARG A 1 343 ? 25.302 -7.019 -34.053 1.00 80.75 343 ARG A CA 1
ATOM 2778 C C . ARG A 1 343 ? 24.466 -6.148 -33.116 1.00 80.75 343 ARG A C 1
ATOM 2780 O O . ARG A 1 343 ? 23.481 -6.611 -32.549 1.00 80.75 343 ARG A O 1
ATOM 2787 N N . GLU A 1 344 ? 24.938 -4.930 -32.853 1.00 71.31 344 GLU A N 1
ATOM 2788 C CA . GLU A 1 344 ? 24.299 -4.010 -31.899 1.00 71.31 344 GLU A CA 1
ATOM 2789 C C . GLU A 1 344 ? 23.119 -3.227 -32.473 1.00 71.31 344 GLU A C 1
ATOM 2791 O O . GLU A 1 344 ? 22.328 -2.698 -31.687 1.00 71.31 344 GLU A O 1
ATOM 2796 N N . ASP A 1 345 ? 22.984 -3.183 -33.799 1.00 75.50 345 ASP A N 1
ATOM 2797 C CA . ASP A 1 345 ? 21.890 -2.496 -34.476 1.00 75.50 345 ASP A CA 1
ATOM 2798 C C . ASP A 1 345 ? 20.594 -3.278 -34.232 1.00 75.50 345 ASP A C 1
ATOM 2800 O O . ASP A 1 345 ? 20.269 -4.250 -34.906 1.00 75.50 345 ASP A O 1
ATOM 2804 N N . ALA A 1 346 ? 19.885 -2.869 -33.182 1.00 57.81 346 ALA A N 1
ATOM 2805 C CA . ALA A 1 346 ? 18.607 -3.419 -32.744 1.00 57.81 346 ALA A CA 1
ATOM 2806 C C . ALA A 1 346 ? 17.430 -3.007 -33.642 1.00 57.81 346 ALA A C 1
ATOM 2808 O O . ALA A 1 346 ? 16.277 -3.273 -33.299 1.00 57.81 346 ALA A O 1
ATOM 2809 N N . GLU A 1 347 ? 17.700 -2.321 -34.748 1.00 67.69 347 GLU A N 1
ATOM 2810 C CA . GLU A 1 347 ? 16.678 -2.041 -35.739 1.00 67.69 347 GLU A CA 1
ATOM 2811 C C . GLU A 1 347 ? 16.423 -3.337 -36.504 1.00 67.69 347 GLU A C 1
ATOM 2813 O O . GLU A 1 347 ? 17.345 -3.898 -37.097 1.00 67.69 347 GLU A O 1
ATOM 2818 N N . ASP A 1 348 ? 15.182 -3.836 -36.427 1.00 70.12 348 ASP A N 1
ATOM 2819 C CA . ASP A 1 348 ? 14.724 -4.964 -37.237 1.00 70.12 348 ASP A CA 1
ATOM 2820 C C . ASP A 1 348 ? 15.234 -4.739 -38.664 1.00 70.12 348 ASP A C 1
ATOM 2822 O O . ASP A 1 348 ? 14.881 -3.725 -39.279 1.00 70.12 348 ASP A O 1
ATOM 2826 N N . GLU A 1 349 ? 16.088 -5.650 -39.165 1.00 73.81 349 GLU A N 1
ATOM 2827 C CA . GLU A 1 349 ? 16.536 -5.624 -40.559 1.00 73.81 349 GLU A CA 1
ATOM 2828 C C . GLU A 1 349 ? 15.295 -5.362 -41.393 1.00 73.81 349 GLU A C 1
ATOM 2830 O O . GLU A 1 349 ? 14.333 -6.128 -41.251 1.00 73.81 349 GLU A O 1
ATOM 2835 N N . VAL A 1 350 ? 15.299 -4.250 -42.154 1.00 71.94 350 VAL A N 1
ATOM 2836 C CA . VAL A 1 350 ? 14.147 -3.772 -42.929 1.00 71.94 350 VAL A CA 1
ATOM 2837 C C . VAL A 1 350 ? 13.501 -5.008 -43.497 1.00 71.94 350 VAL A C 1
ATOM 2839 O O . VAL A 1 350 ? 14.118 -5.678 -44.337 1.00 71.94 350 VAL A O 1
ATOM 2842 N N . ARG A 1 351 ? 12.330 -5.372 -42.936 1.00 66.56 351 ARG A N 1
ATOM 2843 C CA . ARG A 1 351 ? 11.616 -6.573 -43.361 1.00 66.56 351 ARG A CA 1
ATOM 2844 C C . ARG A 1 351 ? 11.647 -6.478 -44.860 1.00 66.56 351 ARG A C 1
ATOM 2846 O O . ARG A 1 351 ? 11.329 -5.414 -45.386 1.00 66.56 351 ARG A O 1
ATOM 2853 N N . SER A 1 352 ? 12.177 -7.514 -45.509 1.00 65.62 352 SER A N 1
ATOM 2854 C CA . SER A 1 352 ? 12.211 -7.578 -46.961 1.00 65.62 352 SER A CA 1
ATOM 2855 C C . SER A 1 352 ? 10.755 -7.591 -47.384 1.00 65.62 352 SER A C 1
ATOM 2857 O O . SER A 1 352 ? 10.140 -8.652 -47.489 1.00 65.62 352 SER A O 1
ATOM 2859 N N . ASP A 1 353 ? 10.181 -6.393 -47.443 1.00 52.69 353 ASP A N 1
ATOM 2860 C CA . ASP A 1 353 ? 8.784 -6.141 -47.654 1.00 52.69 353 ASP A CA 1
ATOM 2861 C C . ASP A 1 353 ? 8.570 -6.732 -49.019 1.00 52.69 353 ASP A C 1
ATOM 2863 O O . ASP A 1 353 ? 9.181 -6.299 -49.999 1.00 52.69 353 ASP A O 1
ATOM 2867 N N . SER A 1 354 ? 7.844 -7.853 -48.979 1.00 53.00 354 SER A N 1
ATOM 2868 C CA . SER A 1 354 ? 7.176 -8.521 -50.075 1.00 53.00 354 SER A CA 1
ATOM 2869 C C . SER A 1 354 ? 7.518 -7.849 -51.384 1.00 53.00 354 SER A C 1
ATOM 2871 O O . SER A 1 354 ? 6.945 -6.785 -51.608 1.00 53.00 354 SER A O 1
ATOM 2873 N N . LEU A 1 355 ? 8.444 -8.451 -52.159 1.00 58.31 355 LEU A N 1
ATOM 2874 C CA . LEU A 1 355 ? 8.819 -8.072 -53.528 1.00 58.31 355 LEU A CA 1
ATOM 2875 C C . LEU A 1 355 ? 7.881 -6.977 -54.003 1.00 58.31 355 LEU A C 1
ATOM 2877 O O . LEU A 1 355 ? 6.745 -7.284 -54.378 1.00 58.31 355 LEU A O 1
ATOM 2881 N N . VAL A 1 356 ? 8.297 -5.715 -53.856 1.00 55.62 356 VAL A N 1
ATOM 2882 C CA . VAL A 1 356 ? 7.592 -4.613 -54.491 1.00 55.62 356 VAL A CA 1
ATOM 2883 C C . VAL A 1 356 ? 7.713 -4.959 -55.961 1.00 55.62 356 VAL A C 1
ATOM 2885 O O . VAL A 1 356 ? 8.740 -4.712 -56.587 1.00 55.62 356 VAL A O 1
ATOM 2888 N N . ILE A 1 357 ? 6.715 -5.680 -56.474 1.00 64.44 357 ILE A N 1
ATOM 2889 C CA . ILE A 1 357 ? 6.511 -5.874 -57.890 1.00 64.44 357 ILE A CA 1
ATOM 2890 C C . ILE A 1 357 ? 6.278 -4.444 -58.325 1.00 64.44 357 ILE A C 1
ATOM 2892 O O . ILE A 1 357 ? 5.190 -3.907 -58.121 1.00 64.44 357 ILE A O 1
ATOM 2896 N N . GLU A 1 358 ? 7.342 -3.788 -58.786 1.00 64.12 358 GLU A N 1
ATOM 2897 C CA . GLU A 1 358 ? 7.234 -2.510 -59.455 1.00 64.12 358 GLU A CA 1
ATOM 2898 C C . GLU A 1 358 ? 6.079 -2.676 -60.430 1.00 64.12 358 GLU A C 1
ATOM 2900 O O . GLU A 1 358 ? 6.111 -3.555 -61.301 1.00 64.12 358 GLU A O 1
ATOM 2905 N N . THR A 1 359 ? 5.014 -1.908 -60.205 1.00 64.06 359 THR A N 1
ATOM 2906 C CA . THR A 1 359 ? 3.868 -1.813 -61.104 1.00 64.06 359 THR A CA 1
ATOM 2907 C C . THR A 1 359 ? 4.376 -1.209 -62.406 1.00 64.06 359 THR A C 1
ATOM 2909 O O . THR A 1 359 ? 4.253 -0.019 -62.676 1.00 64.06 359 THR A O 1
ATOM 2912 N N . THR A 1 360 ? 5.042 -2.038 -63.191 1.00 75.56 360 THR A N 1
ATOM 2913 C CA . THR A 1 360 ? 5.404 -1.784 -64.569 1.00 75.56 360 THR A CA 1
ATOM 2914 C C . THR A 1 360 ? 4.112 -1.827 -65.367 1.00 75.56 360 THR A C 1
ATOM 2916 O O . THR A 1 360 ? 3.224 -2.641 -65.098 1.00 75.56 360 THR A O 1
ATOM 2919 N N . SER A 1 361 ? 3.982 -0.930 -66.343 1.00 77.19 361 SER A N 1
ATOM 2920 C CA . SER A 1 361 ? 2.801 -0.851 -67.213 1.00 77.19 361 SER A CA 1
ATOM 2921 C C . SER A 1 361 ? 2.457 -2.198 -67.860 1.00 77.19 361 SER A C 1
ATOM 2923 O O . SER A 1 361 ? 1.293 -2.489 -68.101 1.00 77.19 361 SER A O 1
ATOM 2925 N N . GLU A 1 362 ? 3.461 -3.051 -68.053 1.00 77.25 362 GLU A N 1
ATOM 2926 C CA . GLU A 1 362 ? 3.339 -4.394 -68.618 1.00 77.25 362 GLU A CA 1
ATOM 2927 C C . GLU A 1 362 ? 2.596 -5.378 -67.692 1.00 77.25 362 GLU A C 1
ATOM 2929 O O . GLU A 1 362 ? 1.754 -6.147 -68.154 1.00 77.25 362 GLU A O 1
ATOM 2934 N N . ASN A 1 363 ? 2.800 -5.294 -66.370 1.00 71.88 363 ASN A N 1
ATOM 2935 C CA . ASN A 1 363 ? 2.024 -6.075 -65.398 1.00 71.88 363 ASN A CA 1
ATOM 2936 C C . ASN A 1 363 ? 0.574 -5.584 -65.284 1.00 71.88 363 ASN A C 1
ATOM 2938 O O . ASN A 1 363 ? -0.323 -6.374 -64.998 1.00 71.88 363 ASN A O 1
ATOM 2942 N N . ILE A 1 364 ? 0.329 -4.294 -65.534 1.00 80.50 364 ILE A N 1
ATOM 2943 C CA . ILE A 1 364 ? -1.026 -3.728 -65.560 1.00 80.50 364 ILE A CA 1
ATOM 2944 C C . ILE A 1 364 ? -1.779 -4.216 -66.810 1.00 80.50 364 ILE A C 1
ATOM 2946 O O . ILE A 1 364 ? -2.944 -4.599 -66.707 1.00 80.50 364 ILE A O 1
ATOM 2950 N N . GLU A 1 365 ? -1.122 -4.278 -67.973 1.00 76.44 365 GLU A N 1
ATOM 2951 C CA . GLU A 1 365 ? -1.734 -4.798 -69.205 1.00 76.44 365 GLU A CA 1
ATOM 2952 C C . GLU A 1 365 ? -2.040 -6.300 -69.132 1.00 76.44 365 GLU A C 1
ATOM 2954 O O . GLU A 1 365 ? -3.111 -6.721 -69.571 1.00 76.44 365 GLU A O 1
ATOM 2959 N N . GLN A 1 366 ? -1.173 -7.114 -68.519 1.00 71.69 366 GLN A N 1
ATOM 2960 C CA . GLN A 1 366 ? -1.431 -8.554 -68.378 1.00 71.69 366 GLN A CA 1
ATOM 2961 C C . GLN A 1 366 ? -2.643 -8.870 -67.491 1.00 71.69 366 GLN A C 1
ATOM 2963 O O . GLN A 1 366 ? -3.361 -9.833 -67.760 1.00 71.69 366 GLN A O 1
ATOM 2968 N N . VAL A 1 367 ? -2.922 -8.050 -66.473 1.00 76.75 367 VAL A N 1
ATOM 2969 C CA . VAL A 1 367 ? -4.117 -8.214 -65.626 1.00 76.75 367 VAL A CA 1
ATOM 2970 C C . VAL A 1 367 ? -5.402 -7.822 -66.375 1.00 76.75 367 VAL A C 1
ATOM 2972 O O . VAL A 1 367 ? -6.451 -8.413 -66.125 1.00 76.75 367 VAL A O 1
ATOM 2975 N N . CYS A 1 368 ? -5.329 -6.902 -67.343 1.00 70.31 368 CYS A N 1
ATOM 2976 C CA . CYS A 1 368 ? -6.475 -6.479 -68.158 1.00 70.31 368 CYS A CA 1
ATOM 2977 C C . CYS A 1 368 ? -6.880 -7.469 -69.266 1.00 70.31 368 CYS A C 1
ATOM 2979 O O . CYS A 1 368 ? -7.967 -7.324 -69.809 1.00 70.31 368 CYS A O 1
ATOM 2981 N N . ILE A 1 369 ? -6.048 -8.455 -69.622 1.00 69.00 369 ILE A N 1
ATOM 2982 C CA . ILE A 1 369 ? -6.352 -9.424 -70.700 1.00 69.00 369 ILE A CA 1
ATOM 2983 C C . ILE A 1 369 ? -7.135 -10.649 -70.180 1.00 69.00 369 ILE A C 1
ATOM 2985 O O . ILE A 1 369 ? -7.679 -11.427 -70.963 1.00 69.00 369 ILE A O 1
ATOM 2989 N N . VAL A 1 370 ? -7.213 -10.834 -68.858 1.00 61.25 370 VAL A N 1
ATOM 2990 C CA . VAL A 1 370 ? -7.839 -12.014 -68.225 1.00 61.25 370 VAL A CA 1
ATOM 2991 C C . VAL A 1 370 ? -9.315 -11.783 -67.837 1.00 61.25 370 VAL A C 1
ATOM 2993 O O . VAL A 1 370 ? -9.993 -12.724 -67.427 1.00 61.25 370 VAL A O 1
ATOM 2996 N N . TYR A 1 371 ? -9.843 -10.572 -68.030 1.00 46.09 371 TYR A N 1
ATOM 2997 C CA . TYR A 1 371 ? -11.273 -10.238 -67.936 1.00 46.09 371 TYR A CA 1
ATOM 2998 C C . TYR A 1 371 ? -11.780 -9.720 -69.278 1.00 46.09 371 TYR A C 1
ATOM 3000 O O . TYR A 1 371 ? -12.962 -9.996 -69.590 1.00 46.09 371 TYR A O 1
#

Sequence (371 aa):
MTNSSRPNTPCQMQRPSLIEDDDDDHTNNKNGKQLLSRSLTFDKEPLKQKRIKRLSRSSPPIIEQQLQCLDRSLLSNDNWRQETMADVHIDPLPYVRDMLNELSNTEAFLYARQCRIVVAKLLLCWSDVNEEIKSLLKHKEYIEATIEHIRKDLIINKESRTFELARFEKLDNLQQHQPPLTVLPQLLSTLGFRLPRTPQNNPITSSNSNLNNTNISTEATLLSENSLPLVGNLLAFTSDVMQVFQDTTKLIEESYEIKKQAMNQIKDTKAYSLTVNQSIAQKLADIITLAMNKENFHFYIKVRTALNIQAKDIHEELCFTCGDETPSLKTIEEWSKWFRESREDAEDEVRSDSLVIETTSENIEQVCIVY

Radius of gyration: 48.67 Å; chains: 1; bounding box: 117×77×154 Å

Secondary structure (DSSP, 8-state):
----PPPP-----PPP---------------------------------------------SSHHHHHHHTTTTTTT-TTSSSS---------HHHHHHHHHHHHHHHHHHHHHHHHHHHHHHHHHHHHHHHHHHHHHHHHHHHHHHHHHHHHHHHHHHHHHHHHHHHHHHHHHHTTSPP--STTSSTTTS---PPP---------------------------TT------------HHHHHHHHHHHHHHHHHHHHHHHHHHHHHHHHHHHHHHHHHHHHHHHHHHHHH--HHHHHHHHHHHHHTT--HHHHHHHHHHHHGGGSPPHHHHHHHHHHHHTT----S------S------HHHHHHHHT--

Organism: NCBI:txid392033

Foldseek 3Di:
DDDDDDDDDDDDDDDDDDDPDDDDDPPDDDDDDDDDDDDDDDDDDDPDDPDDDPDDDDDDDDPVVVVVVVVPPVVPPPPPPDPDDPDPCPPPDVVVVVVVVVVVVVVVVVVVVVVVVVVVVVVVVVVVVVVVVVVVVVVVVVVVVVVVVVVVVVVVVVVVVVVVVVVVVVVVVVVVPDDPPPPPPPPVVPPPDDDDDDDDDDDDDDDPDDDDDDDDDDDDDDDDDDDDPPPPCPDDDDPVNVVVVVVVVVVVVVVVVVVVVVVVVVVVVVVVVVVVVVVVVVVVVVVVVVVPDPVVLLVQLLVCLVVVHDLVVSQVVCCVVPNPVGDDSVVSNVSSVCSVVVVPPPPDPPPPPDPPPPPDVVVVVVVVVVD